Protein AF-A0A7S4HCK1-F1 (afdb_monomer)

Structure (mmCIF, N/CA/C/O backbone):
data_AF-A0A7S4HCK1-F1
#
_entry.id   AF-A0A7S4HCK1-F1
#
loop_
_atom_site.group_PDB
_atom_site.id
_atom_site.type_symbol
_atom_site.label_atom_id
_atom_site.label_alt_id
_atom_site.label_comp_id
_atom_site.label_asym_id
_atom_site.label_entity_id
_atom_site.label_seq_id
_atom_site.pdbx_PDB_ins_code
_atom_site.Cartn_x
_atom_site.Cartn_y
_atom_site.Cartn_z
_atom_site.occupancy
_atom_site.B_iso_or_equiv
_atom_site.auth_seq_id
_atom_site.auth_comp_id
_atom_site.auth_asym_id
_atom_site.auth_atom_id
_atom_site.pdbx_PDB_model_num
ATOM 1 N N . SER A 1 1 ? -34.512 25.050 -56.020 1.00 55.53 1 SER A N 1
ATOM 2 C CA . SER A 1 1 ? -35.075 25.045 -54.657 1.00 55.53 1 SER A CA 1
ATOM 3 C C . SER A 1 1 ? -33.936 25.291 -53.692 1.00 55.53 1 SER A C 1
ATOM 5 O O . SER A 1 1 ? -33.109 24.405 -53.528 1.00 55.53 1 SER A O 1
ATOM 7 N N . SER A 1 2 ? -33.800 26.507 -53.167 1.00 53.50 2 SER A N 1
ATOM 8 C CA . SER A 1 2 ? -32.715 26.833 -52.231 1.00 53.50 2 SER A CA 1
ATOM 9 C C . SER A 1 2 ? -33.085 26.369 -50.820 1.00 53.50 2 SER A C 1
ATOM 11 O O . SER A 1 2 ? -34.256 26.495 -50.451 1.00 53.50 2 SER A O 1
ATOM 13 N N . PRO A 1 3 ? -32.140 25.816 -50.041 1.00 61.34 3 PRO A N 1
ATOM 14 C CA . PRO A 1 3 ? -32.418 25.396 -48.676 1.00 61.34 3 PRO A CA 1
ATOM 15 C C . PRO A 1 3 ? -32.691 26.618 -47.782 1.00 61.34 3 PRO A C 1
ATOM 17 O O . PRO A 1 3 ? -32.136 27.694 -48.029 1.00 61.34 3 PRO A O 1
ATOM 20 N N . PRO A 1 4 ? -33.555 26.475 -46.762 1.00 67.88 4 PRO A N 1
ATOM 21 C CA . PRO A 1 4 ? -33.876 27.566 -45.855 1.00 67.88 4 PRO A CA 1
ATOM 22 C C . PRO A 1 4 ? -32.662 27.941 -44.985 1.00 67.88 4 PRO A C 1
ATOM 24 O O . PRO A 1 4 ? -31.819 27.086 -44.700 1.00 67.88 4 PRO A O 1
ATOM 27 N N . PRO A 1 5 ? -32.561 29.213 -44.561 1.00 66.62 5 PRO A N 1
ATOM 28 C CA . PRO A 1 5 ? -31.452 29.685 -43.745 1.00 66.62 5 PRO A CA 1
ATOM 29 C C . PRO A 1 5 ? -31.480 29.055 -42.348 1.00 66.62 5 PRO A C 1
ATOM 31 O O . PRO A 1 5 ? -32.541 28.866 -41.751 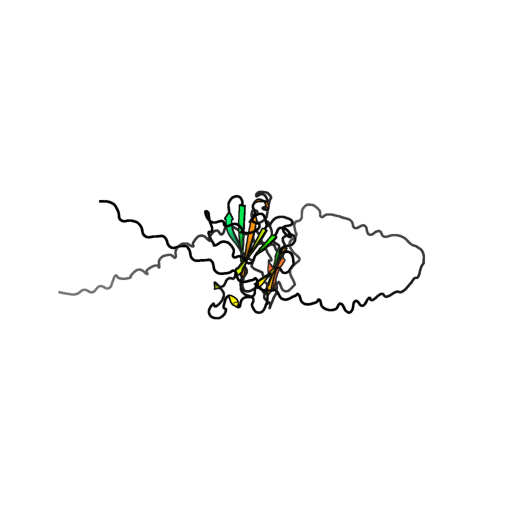1.00 66.62 5 PRO A O 1
ATOM 34 N N . LEU A 1 6 ? -30.291 28.736 -41.834 1.00 70.38 6 LEU A N 1
ATOM 35 C CA . LEU A 1 6 ? -30.101 28.190 -40.493 1.00 70.38 6 LEU A CA 1
ATOM 36 C C . LEU A 1 6 ? -30.428 29.237 -39.412 1.00 70.38 6 LEU A C 1
ATOM 38 O O . LEU A 1 6 ? -30.151 30.425 -39.608 1.00 70.38 6 LEU A O 1
ATOM 42 N N . PRO A 1 7 ? -30.990 28.812 -38.266 1.00 70.38 7 PRO A N 1
ATOM 43 C CA . PRO A 1 7 ? -31.292 29.706 -37.156 1.00 70.38 7 PRO A CA 1
ATOM 44 C C . PRO A 1 7 ? -30.012 30.218 -36.471 1.00 70.38 7 PRO A C 1
ATOM 46 O O . PRO A 1 7 ? -28.978 29.546 -36.507 1.00 70.38 7 PRO A O 1
ATOM 49 N N . PRO A 1 8 ? -30.069 31.397 -35.824 1.00 67.69 8 PRO A N 1
ATOM 50 C CA . PRO A 1 8 ? -28.918 31.990 -35.157 1.00 67.69 8 PRO A CA 1
ATOM 51 C C . PRO A 1 8 ? -28.496 31.184 -33.922 1.00 67.69 8 PRO A C 1
ATOM 53 O O . PRO A 1 8 ? -29.316 30.805 -33.084 1.00 67.69 8 PRO A O 1
ATOM 56 N N . THR A 1 9 ? -27.191 30.949 -33.812 1.00 70.75 9 THR A N 1
ATOM 57 C CA . THR A 1 9 ? -26.546 30.248 -32.700 1.00 70.75 9 THR A CA 1
ATOM 58 C C . THR A 1 9 ? -26.622 31.087 -31.423 1.00 70.75 9 THR A C 1
ATOM 60 O O . THR A 1 9 ? -26.174 32.234 -31.404 1.00 70.75 9 THR A O 1
ATOM 63 N N . LEU A 1 10 ? -27.175 30.521 -30.347 1.00 68.25 10 LEU A N 1
ATOM 64 C CA . LEU A 1 10 ? -27.181 31.157 -29.027 1.00 68.25 10 LEU A CA 1
ATOM 65 C C . LEU A 1 10 ? -25.751 31.249 -28.461 1.00 68.25 10 LEU A C 1
ATOM 67 O O . LEU A 1 10 ? -24.976 30.302 -28.623 1.00 68.25 10 LEU A O 1
ATOM 71 N N . PRO A 1 11 ? -25.392 32.353 -27.779 1.00 72.94 11 PRO A N 1
ATOM 72 C CA . PRO A 1 11 ? -24.109 32.461 -27.099 1.00 72.94 11 PRO A CA 1
ATOM 73 C C . PRO A 1 11 ? -24.030 31.472 -25.921 1.00 72.94 11 PRO A C 1
ATOM 75 O O . PRO A 1 11 ? -25.054 31.163 -25.303 1.00 72.94 11 PRO A O 1
ATOM 78 N N . PRO A 1 12 ? -22.827 30.969 -25.596 1.00 72.19 12 PRO A N 1
ATOM 79 C CA . PRO A 1 12 ? -22.641 30.042 -24.490 1.00 72.19 12 PRO A CA 1
ATOM 80 C C . PRO A 1 12 ? -22.977 30.705 -23.142 1.00 72.19 12 PRO A C 1
ATOM 82 O O . PRO A 1 12 ? -22.782 31.913 -22.984 1.00 72.19 12 PRO A O 1
ATOM 85 N N . PRO A 1 13 ? -23.465 29.930 -22.157 1.00 64.88 13 PRO A N 1
ATOM 86 C CA . PRO A 1 13 ? -23.769 30.451 -20.833 1.00 64.88 13 PRO A CA 1
ATOM 87 C C . PRO A 1 13 ? -22.495 30.939 -20.134 1.00 64.88 13 PRO A C 1
ATOM 89 O O . PRO A 1 13 ? -21.476 30.248 -20.107 1.00 64.88 13 PRO A O 1
ATOM 92 N N . SER A 1 14 ? -22.572 32.137 -19.558 1.00 68.62 14 SER A N 1
ATOM 93 C CA . SER A 1 14 ? -21.512 32.748 -18.760 1.00 68.62 14 SER A CA 1
ATOM 94 C C . SER A 1 14 ? -21.146 31.859 -17.570 1.00 68.62 14 SER A C 1
ATOM 96 O O . SER A 1 14 ? -22.020 31.453 -16.802 1.00 68.62 14 SER A O 1
ATOM 98 N N . SER A 1 15 ? -19.853 31.576 -17.405 1.00 69.50 15 SER A N 1
ATOM 99 C CA . SER A 1 15 ? -19.333 30.795 -16.281 1.00 69.50 15 SER A CA 1
ATOM 100 C C . SER A 1 15 ? -19.730 31.416 -14.933 1.00 69.50 15 SER A C 1
ATOM 102 O O . SER A 1 15 ? -19.646 32.639 -14.783 1.00 69.50 15 SER A O 1
ATOM 104 N N . PRO A 1 16 ? -20.130 30.607 -13.934 1.00 70.69 16 PRO A N 1
ATOM 105 C CA . PRO A 1 16 ? -20.425 31.112 -12.600 1.00 70.69 16 PRO A CA 1
ATOM 106 C C . PRO A 1 16 ? -19.156 31.667 -11.928 1.00 70.69 16 PRO A C 1
ATOM 108 O O . PRO A 1 16 ? -18.052 31.178 -12.193 1.00 70.69 16 PRO A O 1
ATOM 111 N N . PRO A 1 17 ? -19.287 32.678 -11.050 1.00 67.38 17 PRO A N 1
ATOM 112 C CA . PRO A 1 17 ? -18.152 33.255 -10.345 1.00 67.38 17 PRO A CA 1
ATOM 113 C C . PRO A 1 17 ? -17.497 32.218 -9.423 1.00 67.38 17 PRO A C 1
ATOM 115 O O . PRO A 1 17 ? -18.172 31.508 -8.677 1.00 67.38 17 PRO A O 1
ATOM 118 N N . LEU A 1 18 ? -16.166 32.147 -9.483 1.00 66.38 18 LEU A N 1
ATOM 119 C CA . LEU A 1 18 ? -15.343 31.326 -8.598 1.00 66.38 18 LEU A CA 1
ATOM 120 C C . LEU A 1 18 ? -15.543 31.781 -7.148 1.00 66.38 18 LEU A C 1
ATOM 122 O O . LEU A 1 18 ? -15.283 32.936 -6.809 1.00 66.38 18 LEU A O 1
ATOM 126 N N . LEU A 1 19 ? -16.002 30.865 -6.294 1.00 68.75 19 LEU A N 1
ATOM 127 C CA . LEU A 1 19 ? -16.040 31.086 -4.851 1.00 68.75 19 LEU A CA 1
ATOM 128 C C . LEU A 1 19 ? -14.608 31.281 -4.324 1.00 68.75 19 LEU A C 1
ATOM 130 O O . LEU A 1 19 ? -13.701 30.561 -4.756 1.00 68.75 19 LEU A O 1
ATOM 134 N N . PRO A 1 20 ? -14.384 32.222 -3.389 1.00 71.25 20 PRO A N 1
ATOM 135 C CA . PRO A 1 20 ? -13.084 32.376 -2.756 1.00 71.25 20 PRO A CA 1
ATOM 136 C C . PRO A 1 20 ? -12.723 31.108 -1.962 1.00 71.25 20 PRO A C 1
ATOM 138 O O . PRO A 1 20 ? -13.610 30.450 -1.407 1.00 71.25 20 PRO A O 1
ATOM 141 N N . PRO A 1 21 ? -11.430 30.750 -1.897 1.00 68.88 21 PRO A N 1
ATOM 142 C CA . PRO A 1 21 ? -10.985 29.579 -1.159 1.00 68.88 21 PRO A CA 1
ATOM 143 C C . PRO A 1 21 ? -11.289 29.723 0.343 1.00 68.88 21 PRO A C 1
ATOM 145 O O . PRO A 1 21 ? -11.244 30.834 0.880 1.00 68.88 21 PRO A O 1
ATOM 148 N N . PRO A 1 22 ? -11.581 28.612 1.042 1.00 64.12 22 PRO A N 1
ATOM 149 C CA . PRO A 1 22 ? -11.815 28.633 2.477 1.00 64.12 22 PRO A CA 1
ATOM 150 C C . PRO A 1 22 ? -10.554 29.090 3.217 1.00 64.12 22 PRO A C 1
ATOM 152 O O . PRO A 1 22 ? -9.465 28.548 3.026 1.00 64.12 22 PRO A O 1
ATOM 155 N N . VAL A 1 23 ? -10.719 30.093 4.077 1.00 73.81 23 VAL A N 1
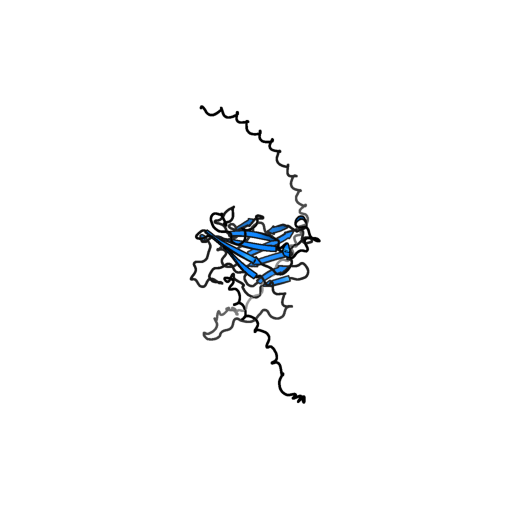ATOM 156 C CA . VAL A 1 23 ? -9.675 30.572 4.986 1.00 73.81 23 VAL A CA 1
ATOM 157 C C . VAL A 1 23 ? -9.421 29.480 6.023 1.00 73.81 23 VAL A C 1
ATOM 159 O O . VAL A 1 23 ? -10.300 29.158 6.822 1.00 73.81 23 VAL A O 1
ATOM 162 N N . LEU A 1 24 ? -8.230 28.881 5.990 1.00 64.50 24 LEU A N 1
ATOM 163 C CA . LEU A 1 24 ? -7.809 27.923 7.008 1.00 64.50 24 LEU A CA 1
ATOM 164 C C . LEU A 1 24 ? -7.632 28.647 8.355 1.00 64.50 24 LEU A C 1
ATOM 166 O O . LEU A 1 24 ? -7.061 29.741 8.381 1.00 64.50 24 LEU A O 1
ATOM 170 N N . PRO A 1 25 ? -8.095 28.064 9.475 1.00 71.25 25 PRO A N 1
ATOM 171 C CA . PRO A 1 25 ? -7.826 28.615 10.795 1.00 71.25 25 PRO A CA 1
ATOM 172 C C . P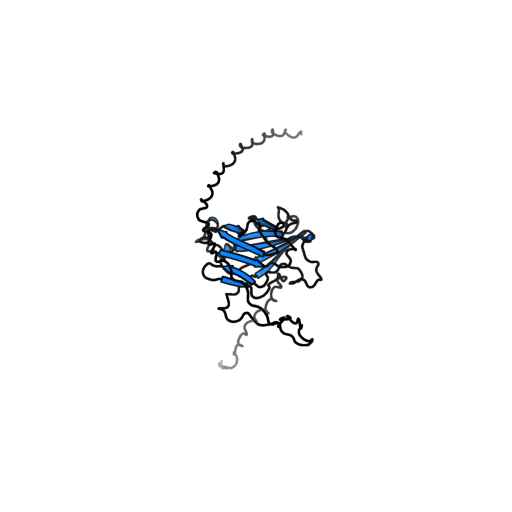RO A 1 25 ? -6.316 28.587 11.092 1.00 71.25 25 PRO A C 1
ATOM 174 O O . PRO A 1 25 ? -5.615 27.681 10.628 1.00 71.25 25 PRO A O 1
ATOM 177 N N . PRO A 1 26 ? -5.799 29.562 11.860 1.00 76.69 26 PRO A N 1
ATOM 178 C CA . PRO A 1 26 ? -4.391 29.595 12.232 1.00 76.69 26 PRO A CA 1
ATOM 179 C C . PRO A 1 26 ? -4.008 28.356 13.063 1.00 76.69 26 PRO A C 1
ATOM 181 O O . PRO A 1 26 ? -4.840 27.836 13.812 1.00 76.69 26 PRO A O 1
ATOM 184 N N . PRO A 1 27 ? -2.755 27.879 12.952 1.00 66.88 27 PRO A N 1
ATOM 185 C CA . PRO A 1 27 ? -2.276 26.746 13.732 1.00 66.88 27 PRO A CA 1
ATOM 186 C C . PRO A 1 27 ? -2.284 27.068 15.230 1.00 66.88 27 PRO A C 1
ATOM 188 O O . PRO A 1 27 ? -1.904 28.163 15.648 1.00 66.88 27 PRO A O 1
ATOM 191 N N . SER A 1 28 ? -2.706 26.095 16.039 1.00 71.88 28 SER A N 1
ATOM 192 C CA . SER A 1 28 ? -2.666 26.186 17.499 1.00 71.88 28 SER A CA 1
ATOM 193 C C . SER A 1 28 ? -1.228 26.384 18.003 1.00 71.88 28 SER A C 1
ATOM 195 O O . SER A 1 28 ? -0.305 25.785 17.443 1.00 71.88 28 SER A O 1
ATOM 197 N N . PRO A 1 29 ? -1.014 27.182 19.067 1.00 70.00 29 PRO A N 1
ATOM 198 C CA . PRO A 1 29 ? 0.309 27.368 19.650 1.00 70.00 29 PRO A CA 1
ATOM 199 C C . PRO A 1 29 ? 0.852 26.054 20.241 1.00 70.00 29 PRO A C 1
ATOM 201 O O . PRO A 1 29 ? 0.068 25.228 20.722 1.00 70.00 29 PRO A O 1
ATOM 204 N N . PRO A 1 30 ? 2.182 25.847 20.223 1.00 63.31 30 PRO A N 1
ATOM 205 C CA . PRO A 1 30 ? 2.799 24.675 20.830 1.00 63.31 30 PRO A CA 1
ATOM 206 C C . PRO A 1 30 ? 2.605 24.672 22.357 1.00 63.31 30 PRO A C 1
ATOM 208 O O . PRO A 1 30 ? 2.519 25.741 22.971 1.00 63.31 30 PRO A O 1
ATOM 211 N N . PRO A 1 31 ? 2.540 23.486 22.988 1.00 60.09 31 PRO A N 1
ATOM 212 C CA . 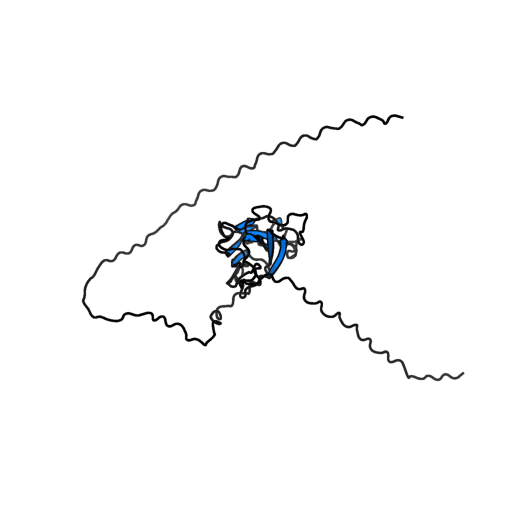PRO A 1 31 ? 2.463 23.379 24.439 1.00 60.09 31 PRO A CA 1
ATOM 213 C C . PRO A 1 31 ? 3.751 23.907 25.100 1.00 60.09 31 PRO A C 1
ATOM 215 O O . PRO A 1 31 ? 4.826 23.811 24.503 1.00 60.09 31 PRO A O 1
ATOM 218 N N . PRO A 1 32 ? 3.666 24.452 26.327 1.00 52.62 32 PRO A N 1
ATOM 219 C CA . PRO A 1 32 ? 4.830 24.956 27.046 1.00 52.62 32 PRO A CA 1
ATOM 220 C C . PRO A 1 32 ? 5.806 23.819 27.388 1.00 52.62 32 PRO A C 1
ATOM 222 O O . PRO A 1 32 ? 5.421 22.814 27.987 1.00 52.62 32 PRO A O 1
ATOM 225 N N . GLU A 1 33 ? 7.076 23.993 27.013 1.00 51.41 33 GLU A N 1
ATOM 226 C CA . GLU A 1 33 ? 8.189 23.185 27.515 1.00 51.41 33 GLU A CA 1
ATOM 227 C C . GLU A 1 33 ? 8.424 23.527 28.986 1.00 51.41 33 GLU A C 1
ATOM 229 O O . GLU A 1 33 ? 9.032 24.547 29.305 1.00 51.41 33 GLU A O 1
ATOM 234 N N . ASP A 1 34 ? 7.973 22.656 29.884 1.00 50.00 34 ASP A N 1
ATOM 235 C CA . ASP A 1 34 ? 8.323 22.738 31.295 1.00 50.00 34 ASP A CA 1
ATOM 236 C C . ASP A 1 34 ? 8.855 21.381 31.776 1.00 50.00 34 ASP A C 1
ATOM 238 O O . ASP A 1 34 ? 8.215 20.342 31.604 1.00 50.00 34 ASP A O 1
ATOM 242 N N . GLY A 1 35 ? 10.050 21.385 32.378 1.00 38.41 35 GLY A N 1
ATOM 243 C CA . GLY A 1 35 ? 10.502 20.277 33.227 1.00 38.41 35 GLY A CA 1
ATOM 244 C C . GLY A 1 35 ? 11.634 19.367 32.733 1.00 38.41 35 GLY A C 1
ATOM 245 O O . GLY A 1 35 ? 11.628 18.175 33.038 1.00 38.41 35 GLY A O 1
ATOM 246 N N . ARG A 1 36 ? 12.679 19.882 32.069 1.00 41.38 36 ARG A N 1
ATOM 247 C CA . ARG A 1 36 ? 13.937 19.125 31.881 1.00 41.38 36 ARG A CA 1
ATOM 248 C C . ARG A 1 36 ? 14.757 19.107 33.184 1.00 41.38 36 ARG A C 1
ATOM 250 O O . ARG A 1 36 ? 15.699 19.879 33.360 1.00 41.38 36 ARG A O 1
ATOM 257 N N . ARG A 1 37 ? 14.400 18.230 34.130 1.00 39.28 37 ARG A N 1
ATOM 258 C CA . ARG A 1 37 ? 15.163 18.020 35.374 1.00 39.28 37 ARG A CA 1
ATOM 259 C C . ARG A 1 37 ? 16.423 17.199 35.076 1.00 39.28 37 ARG A C 1
ATOM 261 O O . ARG A 1 37 ? 16.368 15.985 34.914 1.00 39.28 37 ARG A O 1
ATOM 268 N N . GLN A 1 38 ? 17.566 17.879 34.997 1.00 40.47 38 GLN A N 1
ATOM 269 C CA . GLN A 1 38 ? 18.886 17.250 35.018 1.00 40.47 38 GLN A CA 1
ATOM 270 C C . GLN A 1 38 ? 19.126 16.594 36.384 1.00 40.47 38 GLN A C 1
ATOM 272 O O . GLN A 1 38 ? 19.136 17.278 37.405 1.00 40.47 38 GLN A O 1
ATOM 277 N N . LEU A 1 39 ? 19.392 15.289 36.405 1.00 40.66 39 LEU A N 1
ATOM 278 C CA . LEU A 1 39 ? 20.107 14.645 37.505 1.00 40.66 39 LEU A CA 1
ATOM 279 C C . LEU A 1 39 ? 21.575 14.506 37.093 1.00 40.66 39 LEU A C 1
ATOM 281 O O . LEU A 1 39 ? 21.983 13.525 36.479 1.00 40.66 39 LEU A O 1
ATOM 285 N N . ARG A 1 40 ? 22.367 15.530 37.426 1.00 38.75 40 ARG A N 1
ATOM 286 C CA . ARG A 1 40 ? 23.807 15.381 37.648 1.00 38.75 40 ARG A CA 1
ATOM 287 C C . ARG A 1 40 ? 23.984 14.868 39.073 1.00 38.75 40 ARG A C 1
ATOM 289 O O . ARG A 1 40 ? 23.524 15.524 40.002 1.00 38.75 40 ARG A O 1
ATOM 296 N N . SER A 1 41 ? 24.672 13.745 39.245 1.00 36.56 41 SER A N 1
ATOM 297 C CA . SER A 1 41 ? 25.276 13.392 40.528 1.00 36.56 41 SER A CA 1
ATOM 298 C C . SER A 1 41 ? 26.784 13.320 40.349 1.00 36.56 41 SER A C 1
ATOM 300 O O . SER A 1 41 ? 27.313 12.503 39.599 1.00 36.56 41 SER A O 1
ATOM 302 N N . THR A 1 42 ? 27.445 14.269 40.996 1.00 33.81 42 THR A N 1
ATOM 303 C CA . THR A 1 42 ? 28.885 14.403 41.176 1.00 33.81 42 THR A CA 1
ATOM 304 C C . THR A 1 42 ? 29.311 13.633 42.421 1.00 33.81 42 THR A C 1
ATOM 306 O O . THR A 1 42 ? 28.828 13.934 43.509 1.00 33.81 42 THR A O 1
ATOM 309 N N . ALA A 1 43 ? 30.286 12.736 42.292 1.00 35.28 43 ALA A N 1
ATOM 310 C CA . ALA A 1 43 ? 31.178 12.376 43.390 1.00 35.28 43 ALA A CA 1
ATOM 311 C C . ALA A 1 43 ? 32.596 12.214 42.826 1.00 35.28 43 ALA A C 1
ATOM 313 O O . ALA A 1 43 ? 32.813 11.490 41.857 1.00 35.28 43 ALA A O 1
ATOM 314 N N . GLY A 1 44 ? 33.514 12.999 43.389 1.00 33.41 44 GLY A N 1
ATOM 315 C CA . GLY A 1 44 ? 34.917 13.112 43.006 1.00 33.41 44 GLY A CA 1
ATOM 316 C C . GLY A 1 44 ? 35.822 12.011 43.589 1.00 33.41 44 GLY A C 1
ATOM 317 O O . GLY A 1 44 ? 35.335 10.939 43.936 1.00 33.41 44 GLY A O 1
ATOM 318 N N . PRO A 1 45 ? 37.148 12.241 43.648 1.00 43.97 45 PRO A N 1
ATOM 319 C CA . PRO A 1 45 ? 38.136 11.286 43.154 1.00 43.97 45 PRO A CA 1
ATOM 320 C C . PRO A 1 45 ? 38.875 10.511 44.254 1.00 43.97 45 PRO A C 1
ATOM 322 O O . PRO A 1 45 ? 39.089 11.019 45.352 1.00 43.97 45 PRO A O 1
ATOM 325 N N . ALA A 1 46 ? 39.376 9.322 43.909 1.00 30.75 46 ALA A N 1
ATOM 326 C CA . ALA A 1 46 ? 40.463 8.666 44.631 1.00 30.75 46 ALA A CA 1
ATOM 327 C C . ALA A 1 46 ? 41.343 7.852 43.663 1.00 30.75 46 ALA A C 1
ATOM 329 O O . ALA A 1 46 ? 40.872 6.965 42.955 1.00 30.75 46 ALA A O 1
ATOM 330 N N . THR A 1 47 ? 42.638 8.148 43.670 1.00 33.31 47 THR A N 1
ATOM 331 C CA . THR A 1 47 ? 43.745 7.346 43.117 1.00 33.31 47 THR A CA 1
ATOM 332 C C . THR A 1 47 ? 44.864 7.360 44.171 1.00 33.31 47 THR A C 1
ATOM 334 O O . THR A 1 47 ? 44.861 8.270 45.002 1.00 33.31 47 THR A O 1
ATOM 337 N N . PRO A 1 48 ? 45.900 6.495 44.127 1.00 46.59 48 PRO A N 1
ATOM 338 C CA . PRO A 1 48 ? 46.083 5.246 43.379 1.00 46.59 48 PRO A CA 1
ATOM 339 C C . PRO A 1 48 ? 46.569 4.077 44.277 1.00 46.59 48 PRO A C 1
ATOM 341 O O . PRO A 1 48 ? 47.187 4.277 45.318 1.00 46.59 48 PRO A O 1
ATOM 344 N N . THR A 1 49 ? 46.420 2.821 43.847 1.00 34.03 49 THR A N 1
ATOM 345 C CA . THR A 1 49 ? 47.328 1.745 44.299 1.00 34.03 49 THR A CA 1
ATOM 346 C C . THR A 1 49 ? 47.660 0.811 43.140 1.00 34.03 49 THR A C 1
ATOM 348 O O . THR A 1 49 ? 46.860 0.557 42.246 1.00 34.03 49 THR A O 1
ATOM 351 N N . ARG A 1 50 ? 48.929 0.420 43.130 1.00 31.42 50 ARG A N 1
ATOM 352 C CA . ARG A 1 50 ? 49.759 -0.038 42.023 1.00 31.42 50 ARG A CA 1
ATOM 353 C C . ARG A 1 50 ? 49.720 -1.566 41.855 1.00 31.42 50 ARG A C 1
ATOM 355 O O . ARG A 1 50 ? 49.933 -2.282 42.819 1.00 31.42 50 ARG A O 1
ATOM 362 N N . ALA A 1 51 ? 49.584 -1.973 40.588 1.00 29.77 51 ALA A N 1
ATOM 363 C CA . ALA A 1 51 ? 50.141 -3.146 39.891 1.00 29.77 51 ALA A CA 1
ATOM 364 C C . ALA A 1 51 ? 49.805 -4.590 40.333 1.00 29.77 51 ALA A C 1
ATOM 366 O O . ALA A 1 51 ? 50.267 -5.056 41.365 1.00 29.77 51 ALA A O 1
ATOM 367 N N . ALA A 1 52 ? 49.220 -5.358 39.401 1.00 31.84 52 ALA A N 1
ATOM 368 C CA . ALA A 1 52 ? 49.873 -6.506 38.742 1.00 31.84 52 ALA A CA 1
ATOM 369 C C . ALA A 1 52 ? 49.115 -6.890 37.439 1.00 31.84 52 ALA A C 1
ATOM 371 O O . ALA A 1 52 ? 47.932 -6.567 37.322 1.00 31.84 52 ALA A O 1
ATOM 372 N N . PRO A 1 53 ? 49.775 -7.499 36.431 1.00 38.53 53 PRO A N 1
ATOM 373 C CA . PRO A 1 53 ? 49.321 -7.489 35.040 1.00 38.53 53 PRO A CA 1
ATOM 374 C C . PRO A 1 53 ? 48.624 -8.785 34.594 1.00 38.53 53 PRO A C 1
ATOM 376 O O . PRO A 1 53 ? 48.930 -9.871 35.071 1.00 38.53 53 PRO A O 1
ATOM 379 N N . GLY A 1 54 ? 47.786 -8.661 33.561 1.00 30.62 54 GLY A N 1
ATOM 380 C CA . GLY A 1 54 ? 47.484 -9.755 32.637 1.00 30.62 54 GLY A CA 1
ATOM 381 C C . GLY A 1 54 ? 46.072 -10.329 32.724 1.00 30.62 54 GLY A C 1
ATOM 382 O O . GLY A 1 54 ? 45.821 -11.223 33.514 1.00 30.62 54 GLY A O 1
ATOM 383 N N . ARG A 1 55 ? 45.190 -9.902 31.809 1.00 33.41 55 ARG A N 1
ATOM 384 C CA . ARG A 1 55 ? 44.442 -10.812 30.917 1.00 33.41 55 ARG A CA 1
ATOM 385 C C . ARG A 1 55 ? 43.732 -9.996 29.837 1.00 33.41 55 ARG A C 1
ATOM 387 O O . ARG A 1 55 ? 42.662 -9.434 30.040 1.00 33.41 55 ARG A O 1
ATOM 394 N N . ARG A 1 56 ? 44.363 -9.918 28.669 1.00 33.25 56 ARG A N 1
ATOM 395 C CA . ARG A 1 56 ? 43.740 -9.453 27.429 1.00 33.25 56 ARG A CA 1
ATOM 396 C C . ARG A 1 56 ? 42.702 -10.507 27.035 1.00 33.25 56 ARG A C 1
ATOM 398 O O . ARG A 1 56 ? 43.087 -11.593 26.616 1.00 33.25 56 ARG A O 1
ATOM 405 N N . LEU A 1 57 ? 41.409 -10.225 27.196 1.00 32.88 57 LEU A N 1
ATOM 406 C CA . LEU A 1 57 ? 40.362 -11.007 26.536 1.00 32.88 57 LEU A CA 1
ATOM 407 C C . LEU A 1 57 ? 40.432 -10.676 25.043 1.00 32.88 57 LEU A C 1
ATOM 409 O O . LEU A 1 57 ? 39.829 -9.724 24.559 1.00 32.88 57 LEU A O 1
ATOM 413 N N . GLN A 1 58 ? 41.268 -11.428 24.328 1.00 34.22 58 GLN A N 1
ATOM 414 C CA . GLN A 1 58 ? 41.159 -11.553 22.885 1.00 34.22 58 GLN A CA 1
ATOM 415 C C . GLN A 1 58 ? 39.815 -12.222 22.599 1.00 34.22 58 GLN A C 1
ATOM 417 O O . GLN A 1 58 ? 39.609 -13.382 22.946 1.00 34.22 58 GLN A O 1
ATOM 422 N N . VAL A 1 59 ? 38.898 -11.478 21.983 1.00 36.78 59 VAL A N 1
ATOM 423 C CA . VAL A 1 59 ? 37.774 -12.066 21.256 1.00 36.78 59 VAL A CA 1
ATOM 424 C C . VAL A 1 59 ? 38.390 -12.791 20.063 1.00 36.78 59 VAL A C 1
ATOM 426 O O . VAL A 1 59 ? 38.722 -12.181 19.047 1.00 36.78 59 VAL A O 1
ATOM 429 N N . SER A 1 60 ? 38.644 -14.085 20.235 1.00 34.66 60 SER A N 1
ATOM 430 C CA . SER A 1 60 ? 38.993 -14.980 19.140 1.00 34.66 60 SER A CA 1
ATOM 431 C C . SER A 1 60 ? 37.799 -15.056 18.196 1.00 34.66 60 SER A C 1
ATOM 433 O O . SER A 1 60 ? 36.789 -15.679 18.508 1.00 34.66 60 SER A O 1
ATOM 435 N N . GLN A 1 61 ? 37.922 -14.411 17.037 1.00 43.03 61 GLN A N 1
ATOM 436 C CA . GLN A 1 61 ? 37.118 -14.745 15.871 1.00 43.03 61 GLN A CA 1
ATOM 437 C C . GLN A 1 61 ? 37.545 -16.136 15.392 1.00 43.03 61 GLN A C 1
ATOM 439 O O . GLN A 1 61 ? 38.531 -16.285 14.674 1.00 43.03 61 GLN A O 1
ATOM 444 N N . GLN A 1 62 ? 36.823 -17.160 15.833 1.00 34.62 62 GLN A N 1
ATOM 445 C CA . GLN A 1 62 ? 36.813 -18.472 15.197 1.00 34.62 62 GLN A CA 1
ATOM 446 C C . GLN A 1 62 ? 35.460 -18.614 14.507 1.00 34.62 62 GLN A C 1
ATOM 448 O O . GLN A 1 62 ? 34.433 -18.776 15.160 1.00 34.62 62 GLN A O 1
ATOM 453 N N . GLY A 1 63 ? 35.465 -18.479 13.179 1.00 37.62 63 GLY A N 1
ATOM 454 C CA . GLY A 1 63 ? 34.327 -18.869 12.352 1.00 37.62 63 GLY A CA 1
ATOM 455 C C . GLY A 1 63 ? 34.080 -20.381 12.461 1.00 37.62 63 GLY A C 1
ATOM 456 O O . GLY A 1 63 ? 35.019 -21.129 12.754 1.00 37.62 63 GLY A O 1
ATOM 457 N N . PRO A 1 64 ? 32.837 -20.846 12.261 1.00 37.38 64 PRO A N 1
ATOM 458 C CA . PRO A 1 64 ? 32.520 -22.264 12.357 1.00 37.38 64 PRO A CA 1
ATOM 459 C C . PRO A 1 64 ? 33.193 -23.065 11.223 1.00 37.38 64 PRO A C 1
ATOM 461 O O . PRO A 1 64 ? 33.390 -22.532 10.127 1.00 37.38 64 PRO A O 1
ATOM 464 N N . PRO A 1 65 ? 33.565 -24.337 11.466 1.00 38.72 65 PRO A N 1
ATOM 465 C CA . PRO A 1 65 ? 34.178 -25.194 10.455 1.00 38.72 65 PRO A CA 1
ATOM 466 C C . PRO A 1 65 ? 33.199 -25.519 9.310 1.00 38.72 65 PRO A C 1
ATOM 468 O O . PRO A 1 65 ? 31.981 -25.514 9.509 1.00 38.72 65 PRO A O 1
ATOM 471 N N . PRO A 1 66 ? 33.708 -25.828 8.104 1.00 36.94 66 PRO A N 1
ATOM 472 C CA . PRO A 1 66 ? 32.872 -26.104 6.943 1.00 36.94 66 PRO A CA 1
ATOM 473 C C . PRO A 1 66 ? 32.221 -27.487 7.076 1.00 36.94 66 PRO A C 1
ATOM 475 O O . PRO A 1 66 ? 32.923 -28.494 7.143 1.00 36.94 66 PRO A O 1
ATOM 478 N N . GLY A 1 67 ? 30.884 -27.542 7.100 1.00 44.97 67 GLY A N 1
ATOM 479 C CA . GLY A 1 67 ? 30.144 -28.810 7.018 1.00 44.97 67 GLY A CA 1
ATOM 480 C C . GLY A 1 67 ? 28.850 -28.943 7.827 1.00 44.97 67 GLY A C 1
ATOM 481 O O . GLY A 1 67 ? 28.201 -29.977 7.707 1.00 44.97 67 GLY A O 1
ATOM 482 N N . THR A 1 68 ? 28.426 -27.940 8.603 1.00 35.41 68 THR A N 1
ATOM 483 C CA . THR A 1 68 ? 27.188 -28.025 9.406 1.00 35.41 68 THR A CA 1
ATOM 484 C C . THR A 1 68 ? 26.173 -26.953 8.982 1.00 35.41 68 THR A C 1
ATOM 486 O O . THR A 1 68 ? 26.466 -25.770 9.153 1.00 35.41 68 THR A O 1
ATOM 489 N N . PRO A 1 69 ? 24.972 -27.295 8.471 1.00 46.94 69 PRO A N 1
ATOM 490 C CA . PRO A 1 69 ? 23.820 -26.398 8.555 1.00 46.94 69 PRO A CA 1
ATOM 491 C C . PRO A 1 69 ? 23.240 -26.538 9.972 1.00 46.94 69 PRO A C 1
ATOM 493 O O . PRO A 1 69 ? 23.035 -27.670 10.418 1.00 46.94 69 PRO A O 1
ATOM 496 N N . PRO A 1 70 ? 23.040 -25.443 10.731 1.00 44.38 70 PRO A N 1
ATOM 497 C CA . PRO A 1 70 ? 21.695 -24.855 10.773 1.00 44.38 70 PRO A CA 1
ATOM 498 C C . PRO A 1 70 ? 21.648 -23.353 11.153 1.00 44.38 70 PRO A C 1
ATOM 500 O O . PRO A 1 70 ? 22.341 -22.891 12.055 1.00 44.38 70 PRO A O 1
ATOM 503 N N . TYR A 1 71 ? 20.738 -22.594 10.538 1.00 37.84 71 TYR A N 1
ATOM 504 C CA . TYR A 1 71 ? 20.125 -21.432 11.201 1.00 37.84 71 TYR A CA 1
ATOM 505 C C . TYR A 1 71 ? 18.611 -21.501 11.000 1.00 37.84 71 TYR A C 1
ATOM 507 O O . TYR A 1 71 ? 17.998 -20.710 10.286 1.00 37.84 71 TYR A O 1
ATOM 515 N N . ALA A 1 72 ? 18.041 -22.544 11.592 1.00 46.47 72 ALA A N 1
ATOM 516 C CA . ALA A 1 72 ? 16.681 -22.538 12.085 1.00 46.47 72 ALA A CA 1
ATOM 517 C C . ALA A 1 72 ? 16.779 -22.674 13.611 1.00 46.47 72 ALA A C 1
ATOM 519 O O . ALA A 1 72 ? 17.574 -23.475 14.099 1.00 46.47 72 ALA A O 1
ATOM 520 N N . ASP A 1 73 ? 15.978 -21.853 14.286 1.00 40.50 73 ASP A N 1
ATOM 521 C CA . ASP A 1 73 ? 15.559 -21.885 15.692 1.00 40.50 73 ASP A CA 1
ATOM 522 C C . ASP A 1 73 ? 16.122 -20.822 16.639 1.00 40.50 73 ASP A C 1
ATOM 524 O O . ASP A 1 73 ? 17.317 -20.701 16.903 1.00 40.50 73 ASP A O 1
ATOM 528 N N . GLY A 1 74 ? 15.170 -20.050 17.174 1.00 37.00 74 GLY A N 1
ATOM 529 C CA . GLY A 1 74 ? 15.376 -19.019 18.185 1.00 37.00 74 GLY A CA 1
ATOM 530 C C . GLY A 1 74 ? 14.207 -18.047 18.406 1.00 37.00 74 GLY A C 1
ATOM 531 O O . GLY A 1 74 ? 14.408 -17.045 19.082 1.00 37.00 74 GLY A O 1
ATOM 532 N N . LEU A 1 75 ? 13.004 -18.298 17.869 1.00 43.66 75 LEU A N 1
ATOM 533 C CA . LEU A 1 75 ? 11.778 -17.545 18.191 1.00 43.66 75 LEU A CA 1
ATOM 534 C C . LEU A 1 75 ? 10.605 -18.505 18.457 1.00 43.66 75 LEU A C 1
ATOM 536 O O . LEU A 1 75 ? 9.581 -18.462 17.786 1.00 43.66 75 LEU A O 1
ATOM 540 N N . THR A 1 76 ? 10.748 -19.383 19.447 1.00 47.19 76 THR A N 1
ATOM 541 C CA . THR A 1 76 ? 9.631 -20.172 19.995 1.00 47.19 76 THR A CA 1
ATOM 542 C C . THR A 1 76 ? 9.770 -20.248 21.512 1.00 47.19 76 THR A C 1
ATOM 544 O O . THR A 1 76 ? 10.543 -21.059 22.009 1.00 47.19 76 THR A O 1
ATOM 547 N N . ASP A 1 77 ? 9.116 -19.305 22.201 1.00 41.34 77 ASP A N 1
ATOM 548 C CA . ASP A 1 77 ? 8.390 -19.467 23.487 1.00 41.34 77 ASP A CA 1
ATOM 549 C C . ASP A 1 77 ? 8.067 -18.103 24.142 1.00 41.34 77 ASP A C 1
ATOM 551 O O . ASP A 1 77 ? 8.255 -17.859 25.332 1.00 41.34 77 ASP A O 1
ATOM 555 N N . GLY A 1 78 ? 7.543 -17.174 23.341 1.00 48.81 78 GLY A N 1
ATOM 556 C CA . GLY A 1 78 ? 6.565 -16.190 23.822 1.00 48.81 78 GLY A CA 1
ATOM 557 C C . GLY A 1 78 ? 5.186 -16.605 23.303 1.00 48.81 78 GLY A C 1
ATOM 558 O O . GLY A 1 78 ? 5.142 -17.472 22.425 1.00 48.81 78 GLY A O 1
ATOM 559 N N . PRO A 1 79 ? 4.061 -16.030 23.775 1.00 48.12 79 PRO A N 1
ATOM 560 C CA . PRO A 1 79 ? 2.787 -16.243 23.095 1.00 48.12 79 PRO A CA 1
ATOM 561 C C . PRO A 1 79 ? 2.995 -15.860 21.629 1.00 48.12 79 PRO A C 1
ATOM 563 O O . PRO A 1 79 ? 3.278 -14.702 21.320 1.00 48.12 79 PRO A O 1
ATOM 566 N N . ALA A 1 80 ? 2.985 -16.860 20.749 1.00 57.28 80 ALA A N 1
ATOM 567 C CA . ALA A 1 80 ? 3.185 -16.668 19.328 1.00 57.28 80 ALA A CA 1
ATOM 568 C C . ALA A 1 80 ? 2.105 -15.681 18.868 1.00 57.28 80 ALA A C 1
ATOM 570 O O . ALA A 1 80 ? 0.916 -15.993 18.933 1.00 57.28 80 ALA A O 1
ATOM 571 N N . GLY A 1 81 ? 2.512 -14.451 18.527 1.00 66.44 81 GLY A N 1
ATOM 572 C CA . GLY A 1 81 ? 1.592 -13.426 18.036 1.00 66.44 81 GLY A CA 1
ATOM 573 C C . GLY A 1 81 ? 0.758 -13.973 16.879 1.00 66.44 81 GLY A C 1
ATOM 574 O O . GLY A 1 81 ? 1.181 -14.863 16.159 1.00 66.44 81 GLY A O 1
ATOM 575 N N . ARG A 1 82 ? -0.465 -13.508 16.668 1.00 90.56 82 ARG A N 1
ATOM 576 C CA . ARG A 1 82 ? -1.261 -14.097 15.581 1.00 90.56 82 ARG A CA 1
ATOM 577 C C . ARG A 1 82 ? -0.620 -13.778 14.224 1.00 90.56 82 ARG A C 1
ATOM 579 O O . ARG A 1 82 ? -0.057 -12.703 14.042 1.00 90.56 82 ARG A O 1
ATOM 586 N N . GLU A 1 83 ? -0.693 -14.711 13.278 1.00 93.31 83 GLU A N 1
ATOM 587 C CA . GLU A 1 83 ? -0.184 -14.491 11.919 1.00 93.31 83 GLU A CA 1
ATOM 588 C C . GLU A 1 83 ? -0.927 -13.309 11.266 1.00 93.31 83 GLU A C 1
ATOM 590 O O . GLU A 1 83 ? -2.160 -13.273 11.278 1.00 93.31 83 GLU A O 1
ATOM 595 N N . LEU A 1 84 ? -0.183 -12.350 10.698 1.00 95.00 84 LEU A N 1
ATOM 596 C CA . LEU A 1 84 ? -0.747 -11.190 9.992 1.00 95.00 84 LEU A CA 1
ATOM 597 C C . LEU A 1 84 ? -1.571 -11.627 8.779 1.00 95.00 84 LEU A C 1
ATOM 599 O O . LEU A 1 84 ? -2.608 -11.030 8.492 1.00 95.00 84 LEU A O 1
ATOM 603 N N . GLY A 1 85 ? -1.117 -12.655 8.059 1.00 93.38 85 GLY A N 1
ATOM 604 C CA . GLY A 1 85 ? -1.848 -13.212 6.926 1.00 93.38 85 GLY A CA 1
ATOM 605 C C . GLY A 1 85 ? -1.985 -12.227 5.765 1.00 93.38 85 GLY A C 1
ATOM 606 O O . GLY A 1 85 ? -3.024 -12.209 5.098 1.00 93.38 85 GLY A O 1
ATOM 607 N N . ALA A 1 86 ? -0.970 -11.386 5.530 1.00 95.69 86 ALA A N 1
ATOM 608 C CA . ALA A 1 86 ? -0.972 -10.467 4.400 1.00 95.69 86 ALA A CA 1
ATOM 609 C C . ALA A 1 86 ? -0.974 -11.256 3.083 1.00 95.69 86 ALA A C 1
ATOM 611 O O . ALA A 1 86 ? -0.124 -12.114 2.844 1.00 95.69 86 ALA A O 1
ATOM 612 N N . PHE A 1 87 ? -1.927 -10.946 2.209 1.00 94.94 87 PHE A N 1
ATOM 613 C CA . PHE A 1 87 ? -2.066 -11.572 0.903 1.00 94.94 87 PHE A CA 1
ATOM 614 C C . PHE A 1 87 ? -1.658 -10.590 -0.191 1.00 94.94 87 PHE A C 1
ATOM 616 O O . PHE A 1 87 ? -2.267 -9.530 -0.344 1.00 94.94 87 PHE A O 1
ATOM 623 N N . VAL A 1 88 ? -0.628 -10.944 -0.955 1.00 95.31 88 VAL A N 1
ATOM 624 C CA . VAL A 1 88 ? -0.026 -10.074 -1.969 1.00 95.31 88 VAL A CA 1
ATOM 625 C C . VAL A 1 88 ? -0.388 -10.601 -3.352 1.00 95.31 88 VAL A C 1
ATOM 627 O O . VAL A 1 88 ? -0.209 -11.785 -3.630 1.00 95.31 88 VAL A O 1
ATOM 630 N N . MET A 1 89 ? -0.927 -9.747 -4.221 1.00 93.94 89 MET A N 1
ATOM 631 C CA . MET A 1 89 ? -1.379 -10.167 -5.547 1.00 93.94 89 MET A CA 1
ATOM 632 C C . MET A 1 89 ? -1.148 -9.103 -6.623 1.00 93.94 89 MET A C 1
ATOM 634 O O . MET A 1 89 ? -1.281 -7.909 -6.332 1.00 93.94 89 MET A O 1
ATOM 638 N N . PRO A 1 90 ? -0.877 -9.512 -7.877 1.00 92.88 90 PRO A N 1
ATOM 639 C CA . PRO A 1 90 ? -0.794 -8.573 -8.990 1.00 92.88 90 PRO A CA 1
ATOM 640 C C . PRO A 1 90 ? -2.122 -7.832 -9.169 1.00 92.88 90 PRO A C 1
ATOM 642 O O . PRO A 1 90 ? -3.197 -8.430 -9.037 1.00 92.88 90 PRO A O 1
ATOM 645 N N . TRP A 1 91 ? -2.057 -6.535 -9.472 1.00 93.44 91 TRP A N 1
ATOM 646 C CA . TRP A 1 91 ? -3.244 -5.719 -9.726 1.00 93.44 91 TRP A CA 1
ATOM 647 C C . TRP A 1 91 ? -3.335 -5.273 -11.183 1.00 93.44 91 TRP A C 1
ATOM 649 O O . TRP A 1 91 ? -4.284 -5.643 -11.874 1.00 93.44 91 TRP A O 1
ATOM 659 N N . VAL A 1 92 ? -2.355 -4.494 -11.646 1.00 93.38 92 VAL A N 1
ATOM 660 C CA . VAL A 1 92 ? -2.271 -3.970 -13.017 1.00 93.38 92 VAL A CA 1
ATOM 661 C C . VAL A 1 92 ? -0.799 -3.804 -13.381 1.00 93.38 92 VAL A C 1
ATOM 663 O O . VAL A 1 92 ? -0.075 -3.146 -12.643 1.00 93.38 92 VAL A O 1
ATOM 666 N N . SER A 1 93 ? -0.380 -4.325 -14.530 1.00 91.69 93 SER A N 1
ATOM 667 C CA . SER A 1 93 ? 0.953 -4.075 -15.092 1.00 91.69 93 SER A CA 1
ATOM 668 C C . SER A 1 93 ? 0.837 -3.138 -16.290 1.00 91.69 93 SER A C 1
ATOM 670 O O . SER A 1 93 ? -0.017 -3.334 -17.156 1.00 91.69 93 SER A O 1
ATOM 672 N N . VAL A 1 94 ? 1.692 -2.119 -16.350 1.00 91.75 94 VAL A N 1
ATOM 673 C CA . VAL A 1 94 ? 1.747 -1.146 -17.446 1.00 91.75 94 VAL A CA 1
ATOM 674 C C . VAL A 1 94 ? 3.107 -1.272 -18.117 1.00 91.75 94 VAL A C 1
ATOM 676 O O . VAL A 1 94 ? 4.128 -0.891 -17.548 1.00 91.75 94 VAL A O 1
ATOM 679 N N . ALA A 1 95 ? 3.110 -1.820 -19.333 1.00 90.00 95 ALA A N 1
ATOM 680 C CA . ALA A 1 95 ? 4.331 -2.153 -20.056 1.00 90.00 95 ALA A CA 1
ATOM 681 C C . ALA A 1 95 ? 5.287 -0.951 -20.175 1.00 90.00 95 ALA A C 1
ATOM 683 O O . ALA A 1 95 ? 4.902 0.108 -20.676 1.00 90.00 95 ALA A O 1
ATOM 684 N N . GLY A 1 96 ? 6.531 -1.138 -19.723 1.00 90.06 96 GLY A N 1
ATOM 685 C CA . GLY A 1 96 ? 7.593 -0.130 -19.779 1.00 90.06 96 GLY A CA 1
ATOM 686 C C . GLY A 1 96 ? 7.419 1.031 -18.798 1.00 90.06 96 GLY A C 1
ATOM 687 O O . GLY A 1 96 ? 8.115 2.038 -18.931 1.00 90.06 96 GLY A O 1
ATOM 688 N N . ARG A 1 97 ? 6.472 0.940 -17.856 1.00 92.62 97 ARG A N 1
ATOM 689 C CA . ARG A 1 97 ? 6.218 1.979 -16.849 1.00 92.62 97 ARG A CA 1
ATOM 690 C C . ARG A 1 97 ? 6.286 1.437 -15.432 1.00 92.62 97 ARG A C 1
ATOM 692 O O . ARG A 1 97 ? 6.907 2.087 -14.597 1.00 92.62 97 ARG A O 1
ATOM 699 N N . GLY A 1 98 ? 5.664 0.298 -15.148 1.00 92.38 98 GLY A N 1
ATOM 700 C CA . GLY A 1 98 ? 5.640 -0.266 -13.800 1.00 92.38 98 GLY A CA 1
ATOM 701 C C . GLY A 1 98 ? 4.440 -1.156 -13.523 1.00 92.38 98 GLY A C 1
ATOM 702 O O . GLY A 1 98 ? 3.626 -1.448 -14.405 1.00 92.38 98 GLY A O 1
ATOM 703 N N . GLU A 1 99 ? 4.312 -1.564 -12.264 1.00 92.88 99 GLU A N 1
ATOM 704 C CA . GLU A 1 99 ? 3.275 -2.491 -11.820 1.00 92.88 99 GLU A CA 1
ATOM 705 C C . GLU A 1 99 ? 2.622 -2.049 -10.511 1.00 92.88 99 GLU A C 1
ATOM 707 O O . GLU A 1 99 ? 3.283 -1.633 -9.559 1.00 92.88 99 GLU A O 1
ATOM 712 N N . TRP A 1 100 ? 1.302 -2.200 -10.452 1.00 94.75 100 TRP A N 1
ATOM 713 C CA . TRP A 1 100 ? 0.510 -2.145 -9.235 1.00 94.75 100 TRP A CA 1
ATOM 714 C C . TRP A 1 100 ? 0.405 -3.532 -8.609 1.00 94.75 100 TRP A C 1
ATOM 716 O O . TRP A 1 100 ? -0.024 -4.494 -9.251 1.00 94.75 100 TRP A O 1
ATOM 726 N N . THR A 1 101 ? 0.673 -3.596 -7.311 1.00 95.25 101 THR A N 1
ATOM 727 C CA . THR A 1 101 ? 0.448 -4.764 -6.457 1.00 95.25 101 THR A CA 1
ATOM 728 C C . THR A 1 101 ? -0.581 -4.425 -5.388 1.00 95.25 101 THR A C 1
ATOM 730 O O . THR A 1 101 ? -0.494 -3.377 -4.752 1.00 95.25 101 THR A O 1
ATOM 733 N N . ARG A 1 102 ? -1.548 -5.314 -5.154 1.00 96.06 102 ARG A N 1
ATOM 734 C CA . ARG A 1 102 ? -2.504 -5.201 -4.047 1.00 96.06 102 ARG A CA 1
ATOM 735 C C . ARG A 1 102 ? -2.013 -6.036 -2.869 1.00 96.06 102 ARG A C 1
ATOM 737 O O . ARG A 1 102 ? -1.782 -7.234 -3.020 1.00 96.06 102 ARG A O 1
ATOM 744 N N . ILE A 1 103 ? -1.916 -5.413 -1.700 1.00 96.94 103 ILE A N 1
ATOM 745 C CA . ILE A 1 103 ? -1.669 -6.073 -0.419 1.00 96.94 103 ILE A CA 1
ATOM 746 C C . ILE A 1 103 ? -2.976 -6.040 0.368 1.00 96.94 103 ILE A C 1
ATOM 748 O O . ILE A 1 103 ? -3.495 -4.974 0.710 1.00 96.94 103 ILE A O 1
ATOM 752 N N . ARG A 1 104 ? -3.524 -7.223 0.619 1.00 95.88 104 ARG A N 1
ATOM 753 C CA . ARG A 1 104 ? -4.778 -7.438 1.332 1.00 95.88 104 ARG A CA 1
ATOM 754 C C . ARG A 1 104 ? -4.502 -7.960 2.733 1.00 95.88 104 ARG A C 1
ATOM 756 O O . ARG A 1 104 ? -3.677 -8.850 2.904 1.00 95.88 104 ARG A O 1
ATOM 763 N N . PHE A 1 105 ? -5.274 -7.483 3.703 1.00 94.25 105 PHE A N 1
ATOM 764 C CA . PHE A 1 105 ? -5.181 -7.929 5.094 1.00 94.25 105 PHE A CA 1
ATOM 765 C C . PHE A 1 105 ? -6.458 -8.643 5.548 1.00 94.25 105 PHE A C 1
ATOM 767 O O . PHE A 1 105 ? -7.538 -8.377 5.007 1.00 94.25 105 PHE A O 1
ATOM 774 N N . PRO A 1 106 ? -6.398 -9.555 6.525 1.00 89.50 106 PRO A N 1
ATOM 775 C CA . PRO A 1 106 ? -7.594 -10.065 7.180 1.00 89.50 106 PRO A CA 1
ATOM 776 C C . PRO A 1 106 ? -8.178 -9.007 8.133 1.00 89.50 106 PRO A C 1
ATOM 778 O O . PRO A 1 106 ? -7.454 -8.332 8.854 1.00 89.50 106 PRO A O 1
ATOM 781 N N . GLY A 1 107 ? -9.506 -8.859 8.138 1.00 89.50 107 GLY A N 1
ATOM 782 C CA . GLY A 1 107 ? -10.216 -8.039 9.130 1.00 89.50 107 GLY A CA 1
ATOM 783 C C . GLY A 1 107 ? -10.002 -6.519 9.044 1.00 89.50 107 GLY A C 1
ATOM 784 O O . GLY A 1 107 ? -9.835 -5.952 7.956 1.00 89.50 107 GLY A O 1
ATOM 785 N N . VAL A 1 108 ? -10.097 -5.871 10.213 1.00 93.12 108 VAL A N 1
ATOM 786 C CA . VAL A 1 108 ? -9.928 -4.426 10.445 1.00 93.12 108 VAL A CA 1
ATOM 787 C C . VAL A 1 108 ? -8.621 -4.208 11.200 1.00 93.12 108 VAL A C 1
ATOM 789 O O . VAL A 1 108 ? -8.440 -4.769 12.272 1.00 93.12 108 VAL A O 1
ATOM 792 N N . LEU A 1 109 ? -7.739 -3.360 10.670 1.00 94.69 109 LEU A N 1
ATOM 793 C CA . LEU A 1 109 ? -6.465 -3.017 11.305 1.00 94.69 109 LEU A CA 1
ATOM 794 C C . LEU A 1 109 ? -6.449 -1.539 11.698 1.00 94.69 109 LEU A C 1
ATOM 796 O O . LEU A 1 109 ? -6.780 -0.678 10.883 1.00 94.69 109 LEU A O 1
ATOM 800 N N . LEU A 1 110 ? -6.034 -1.223 12.922 1.00 96.19 110 LEU A N 1
ATOM 801 C CA . LEU A 1 110 ? -5.858 0.150 13.401 1.00 96.19 110 LEU A CA 1
ATOM 802 C C . LEU A 1 110 ? -4.537 0.754 12.930 1.00 96.19 110 LEU A C 1
ATOM 804 O O . LEU A 1 110 ? -4.489 1.933 12.583 1.00 96.19 110 LEU A O 1
ATOM 808 N N . SER A 1 111 ? -3.471 -0.038 12.917 1.00 96.19 111 SER A N 1
ATOM 809 C CA . SER A 1 111 ? -2.144 0.375 12.462 1.00 96.19 111 SER A CA 1
ATOM 810 C C . SER A 1 111 ? -1.386 -0.797 11.872 1.00 96.19 111 SER A C 1
ATOM 812 O O . SER A 1 111 ? -1.632 -1.941 12.247 1.00 96.19 111 SER A O 1
ATOM 814 N N . LEU A 1 112 ? -0.456 -0.495 10.975 1.00 96.75 112 LEU A N 1
ATOM 815 C CA . LEU A 1 112 ? 0.424 -1.467 10.348 1.00 96.75 112 LEU A CA 1
ATOM 816 C C . LEU A 1 112 ? 1.813 -0.880 10.118 1.00 96.75 112 LEU A C 1
ATOM 818 O O . LEU A 1 112 ? 1.956 0.311 9.833 1.00 96.75 112 LEU A O 1
ATOM 822 N N . GLU A 1 113 ? 2.803 -1.753 10.193 1.00 96.75 113 GLU A N 1
ATOM 823 C CA . GLU A 1 113 ? 4.182 -1.523 9.790 1.00 96.75 113 GLU A CA 1
ATOM 824 C C . GLU A 1 113 ? 4.613 -2.699 8.910 1.00 96.75 113 GLU A C 1
ATOM 826 O O . GLU A 1 113 ? 4.643 -3.846 9.353 1.00 96.75 113 GLU A O 1
ATOM 831 N N . LEU A 1 114 ? 4.898 -2.434 7.637 1.00 96.88 114 LEU A N 1
ATOM 832 C CA . LEU A 1 114 ? 5.280 -3.455 6.664 1.00 96.88 114 LEU A CA 1
ATOM 833 C C . LEU A 1 114 ? 6.722 -3.263 6.248 1.00 96.88 114 LEU A C 1
ATOM 835 O O . LEU A 1 114 ? 7.101 -2.169 5.832 1.00 96.88 114 LEU A O 1
ATOM 839 N N . PHE A 1 115 ? 7.474 -4.353 6.244 1.00 95.31 115 PHE A N 1
ATOM 840 C CA . PHE A 1 115 ? 8.764 -4.431 5.580 1.00 95.31 115 PHE A CA 1
ATOM 841 C C . PHE A 1 115 ? 8.528 -4.924 4.155 1.00 95.31 115 PHE A C 1
ATOM 843 O O . PHE A 1 115 ? 8.178 -6.085 3.940 1.00 95.31 115 PHE A O 1
ATOM 850 N N . LEU A 1 116 ? 8.653 -4.029 3.179 1.00 94.06 116 LEU A N 1
ATOM 851 C CA . LEU A 1 116 ? 8.430 -4.351 1.776 1.00 94.06 116 LEU A CA 1
ATOM 852 C C . LEU A 1 116 ? 9.735 -4.768 1.094 1.00 94.06 116 LEU A C 1
ATOM 854 O O . LEU A 1 116 ? 10.815 -4.255 1.382 1.00 94.06 116 LEU A O 1
ATOM 858 N N . VAL A 1 117 ? 9.628 -5.694 0.148 1.00 91.50 117 VAL A N 1
ATOM 859 C CA . VAL A 1 117 ? 10.747 -6.151 -0.687 1.00 91.50 117 VAL A CA 1
ATOM 860 C C . VAL A 1 117 ? 10.442 -5.820 -2.143 1.00 91.50 117 VAL A C 1
ATOM 862 O O . VAL A 1 117 ? 9.279 -5.829 -2.548 1.00 91.50 117 VAL A O 1
ATOM 865 N N . ASN A 1 118 ? 11.491 -5.545 -2.924 1.00 90.00 118 ASN A N 1
ATOM 866 C CA . ASN A 1 118 ? 11.426 -5.209 -4.353 1.00 90.00 118 ASN A CA 1
ATOM 867 C C . ASN A 1 118 ? 10.661 -3.910 -4.673 1.00 90.00 118 ASN A C 1
ATOM 869 O O . ASN A 1 118 ? 10.056 -3.787 -5.734 1.00 90.00 118 ASN A O 1
ATOM 873 N N . VAL A 1 119 ? 10.713 -2.926 -3.770 1.00 88.62 119 VAL A N 1
ATOM 874 C CA . VAL A 1 119 ? 10.125 -1.584 -3.959 1.00 88.62 119 VAL A CA 1
ATOM 875 C C . VAL A 1 119 ? 11.181 -0.495 -4.238 1.00 88.62 119 VAL A C 1
ATOM 877 O O . VAL A 1 119 ? 10.885 0.687 -4.123 1.00 88.62 119 VAL A O 1
ATOM 880 N N . GLY A 1 120 ? 12.404 -0.885 -4.621 1.00 78.81 120 GLY A N 1
ATOM 881 C CA . GLY A 1 120 ? 13.545 0.016 -4.859 1.00 78.81 120 GLY A CA 1
ATOM 882 C C . GLY A 1 120 ? 14.301 0.406 -3.581 1.00 78.81 120 GLY A C 1
ATOM 883 O O . GLY A 1 120 ? 13.704 0.544 -2.517 1.00 78.81 120 GLY A O 1
ATOM 884 N N . GLU A 1 121 ? 15.626 0.559 -3.662 1.00 69.19 121 GLU A N 1
ATOM 885 C CA . GLU A 1 121 ? 16.450 1.031 -2.536 1.00 69.19 121 GLU A CA 1
ATOM 886 C C . GLU A 1 121 ? 16.155 2.509 -2.220 1.00 69.19 121 GLU A C 1
ATOM 888 O O . GLU A 1 121 ? 15.868 3.298 -3.118 1.00 69.19 121 GLU A O 1
ATOM 893 N N . ASP A 1 122 ? 16.180 2.883 -0.935 1.00 62.00 122 ASP A N 1
ATOM 894 C CA . ASP A 1 122 ? 15.959 4.261 -0.455 1.00 62.00 122 ASP A CA 1
ATOM 895 C C . ASP A 1 122 ? 14.688 4.944 -0.981 1.00 62.00 122 ASP A C 1
ATOM 897 O O . ASP A 1 122 ? 14.588 6.164 -1.137 1.00 62.00 122 ASP A O 1
ATOM 901 N N . SER A 1 123 ? 13.646 4.141 -1.153 1.00 61.12 123 SER A N 1
ATOM 902 C CA . SER A 1 123 ? 12.308 4.556 -1.561 1.00 61.12 123 SER A CA 1
ATOM 903 C C . SER A 1 123 ? 11.623 5.553 -0.605 1.00 61.12 123 SER A C 1
ATOM 905 O O . SER A 1 123 ? 10.495 5.951 -0.858 1.00 61.12 123 SER A O 1
ATOM 907 N N . GLY A 1 124 ? 12.267 6.000 0.479 1.00 60.28 124 GLY A N 1
ATOM 908 C CA . GLY A 1 124 ? 11.629 6.801 1.523 1.00 60.28 124 GLY A CA 1
ATOM 909 C C . GLY A 1 124 ? 11.256 8.235 1.133 1.00 60.28 124 GLY A C 1
ATOM 910 O O . GLY A 1 124 ? 10.091 8.614 1.238 1.00 60.28 124 GLY A O 1
ATOM 911 N N . GLU A 1 125 ? 12.206 9.022 0.617 1.00 64.00 125 GLU A N 1
ATOM 912 C CA . GLU A 1 125 ? 11.917 10.354 0.036 1.00 64.00 125 GLU A CA 1
ATOM 913 C C . GLU A 1 125 ? 11.297 10.253 -1.371 1.00 64.00 125 GLU A C 1
ATOM 915 O O . GLU A 1 125 ? 10.691 11.195 -1.891 1.00 64.00 125 GLU A O 1
ATOM 920 N N . ASN A 1 126 ? 11.424 9.074 -1.982 1.00 73.69 126 ASN A N 1
ATOM 921 C CA . ASN A 1 126 ? 10.956 8.768 -3.326 1.00 73.69 126 ASN A CA 1
ATOM 922 C C . ASN A 1 126 ? 9.620 8.020 -3.343 1.00 73.69 126 ASN A C 1
ATOM 924 O O . ASN A 1 126 ? 9.232 7.526 -4.398 1.00 73.69 126 ASN A O 1
ATOM 928 N N . ALA A 1 127 ? 8.915 7.944 -2.214 1.00 88.44 127 ALA A N 1
ATOM 929 C CA . ALA A 1 127 ? 7.582 7.372 -2.145 1.00 88.44 127 ALA A CA 1
ATOM 930 C C . ALA A 1 127 ? 6.522 8.465 -1.995 1.00 88.44 127 ALA A C 1
ATOM 932 O O . ALA A 1 127 ? 6.705 9.463 -1.297 1.00 88.44 127 ALA A O 1
ATOM 933 N N . VAL A 1 128 ? 5.379 8.248 -2.634 1.00 91.38 128 VAL A N 1
ATOM 934 C CA . VAL A 1 128 ? 4.191 9.092 -2.531 1.00 91.38 128 VAL A CA 1
ATOM 935 C C . VAL A 1 128 ? 3.097 8.293 -1.841 1.00 91.38 128 VAL A C 1
ATOM 937 O O . VAL A 1 128 ? 2.773 7.187 -2.257 1.00 91.38 128 VAL A O 1
ATOM 940 N N . PHE A 1 129 ? 2.501 8.854 -0.790 1.00 90.94 129 PHE A N 1
ATOM 941 C CA . PHE A 1 129 ? 1.282 8.306 -0.198 1.00 90.94 129 PHE A CA 1
ATOM 942 C C . PHE A 1 129 ? 0.092 9.140 -0.650 1.00 90.94 129 PHE A C 1
ATOM 944 O O . PHE A 1 129 ? 0.056 10.351 -0.418 1.00 90.94 129 PHE A O 1
ATOM 951 N N . SER A 1 130 ? -0.866 8.495 -1.308 1.00 88.81 130 SER A N 1
ATOM 952 C CA . SER A 1 130 ? -1.994 9.155 -1.954 1.00 88.81 130 SER A CA 1
ATOM 953 C C . SER A 1 130 ? -3.323 8.622 -1.437 1.00 88.81 130 SER A C 1
ATOM 955 O O . SER A 1 130 ? -3.502 7.428 -1.202 1.00 88.81 130 SER A O 1
ATOM 957 N N . PHE A 1 131 ? -4.283 9.535 -1.313 1.00 83.88 131 PHE A N 1
ATOM 958 C CA . PHE A 1 131 ? -5.683 9.221 -1.021 1.00 83.88 131 PHE A CA 1
ATOM 959 C C . PHE A 1 131 ? -6.494 8.934 -2.290 1.00 83.88 131 PHE A C 1
ATOM 961 O O . PHE A 1 131 ? -7.699 8.692 -2.210 1.00 83.88 131 PHE A O 1
ATOM 968 N N . GLN A 1 132 ? -5.863 9.000 -3.465 1.00 85.94 132 GLN A N 1
ATOM 969 C CA . GLN A 1 132 ? -6.524 8.663 -4.717 1.00 85.94 132 GLN A CA 1
ATOM 970 C C . GLN A 1 132 ? -6.826 7.161 -4.766 1.00 85.94 132 GLN A C 1
ATOM 972 O O . GLN A 1 132 ? -6.020 6.351 -4.299 1.00 85.94 132 GLN A O 1
ATOM 977 N N . PRO A 1 133 ? -7.966 6.760 -5.354 1.00 85.62 133 PRO A N 1
ATOM 978 C CA . PRO A 1 133 ? -8.228 5.350 -5.581 1.00 85.62 133 PRO A CA 1
ATOM 979 C C . PRO A 1 133 ? -7.138 4.751 -6.490 1.00 85.62 133 PRO A C 1
ATOM 981 O O . PRO A 1 133 ? -6.587 5.458 -7.339 1.00 85.62 133 PRO A O 1
ATOM 984 N N . PRO A 1 134 ? -6.800 3.461 -6.330 1.00 90.12 134 PRO A N 1
ATOM 985 C CA . PRO A 1 134 ? -5.999 2.756 -7.327 1.00 90.12 134 PRO A CA 1
ATOM 986 C C . PRO A 1 134 ? -6.756 2.697 -8.668 1.00 90.12 134 PRO A C 1
ATOM 988 O O . PRO A 1 134 ? -7.981 2.879 -8.688 1.00 90.12 134 PRO A O 1
ATOM 991 N N . PRO A 1 135 ? -6.077 2.395 -9.791 1.00 92.50 135 PRO A N 1
ATOM 992 C CA . PRO A 1 135 ? -6.774 2.153 -11.049 1.00 92.50 135 PRO A CA 1
ATOM 993 C C . PRO A 1 135 ? -7.779 1.005 -10.898 1.00 92.50 135 PRO A C 1
ATOM 995 O O . PRO A 1 135 ? -7.593 0.090 -10.088 1.00 92.50 135 PRO A O 1
ATOM 998 N N . ALA A 1 136 ? -8.844 1.040 -11.699 1.00 89.44 136 ALA A N 1
ATOM 999 C CA . ALA A 1 136 ? -9.832 -0.030 -11.722 1.00 89.44 136 ALA A CA 1
ATOM 1000 C C . ALA A 1 136 ? -9.180 -1.379 -12.072 1.00 89.44 136 ALA A C 1
ATOM 1002 O O . ALA A 1 136 ? -8.186 -1.448 -12.801 1.00 89.44 136 ALA A O 1
ATOM 1003 N N . ARG A 1 137 ? -9.760 -2.473 -11.567 1.00 84.25 137 ARG A N 1
ATOM 1004 C CA . ARG A 1 137 ? -9.299 -3.820 -11.918 1.00 84.25 137 ARG A CA 1
ATOM 1005 C C . ARG A 1 137 ? -9.417 -4.018 -13.430 1.00 84.25 137 ARG A C 1
ATOM 1007 O O . ARG A 1 137 ? -10.476 -3.757 -13.991 1.00 84.25 137 ARG A O 1
ATOM 1014 N N . GLY A 1 138 ? -8.354 -4.505 -14.067 1.00 82.19 138 GLY A N 1
ATOM 1015 C CA . GLY A 1 138 ? -8.331 -4.694 -15.521 1.00 82.19 138 GLY A CA 1
ATOM 1016 C C . GLY A 1 138 ? -8.155 -3.399 -16.317 1.00 82.19 138 GLY A C 1
ATOM 1017 O O . GLY A 1 138 ? -8.439 -3.392 -17.510 1.00 82.19 138 GLY A O 1
ATOM 1018 N N . CYS A 1 139 ? -7.698 -2.314 -15.680 1.00 90.19 139 CYS A N 1
ATOM 1019 C CA . CYS A 1 139 ? -7.262 -1.119 -16.395 1.00 90.19 139 CYS A CA 1
ATOM 1020 C C . CYS A 1 139 ? -6.213 -1.496 -17.452 1.00 90.19 139 CYS A C 1
ATOM 1022 O O . CYS A 1 139 ? -5.230 -2.175 -17.150 1.00 90.19 139 CYS A O 1
ATOM 1024 N N . ALA A 1 140 ? -6.452 -1.059 -18.686 1.00 86.25 140 ALA A N 1
ATOM 1025 C CA . ALA A 1 140 ? -5.611 -1.308 -19.846 1.00 86.25 140 ALA A CA 1
ATOM 1026 C C . ALA A 1 140 ? -5.675 -0.098 -20.799 1.00 86.25 140 ALA A C 1
ATOM 1028 O O . ALA A 1 140 ? -6.593 0.726 -20.681 1.00 86.25 140 ALA A O 1
ATOM 1029 N N . PRO A 1 141 ? -4.741 0.018 -21.763 1.00 79.50 141 PRO A N 1
ATOM 1030 C CA . PRO A 1 141 ? -4.815 1.036 -22.807 1.00 79.50 141 PRO A CA 1
ATOM 1031 C C . PRO A 1 141 ? -6.201 1.065 -23.483 1.00 79.50 141 PRO A C 1
ATOM 1033 O O . PRO A 1 141 ? -6.785 0.003 -23.706 1.00 79.50 141 PRO A O 1
ATOM 1036 N N . PRO A 1 142 ? -6.743 2.253 -23.815 1.00 81.62 142 PRO A N 1
ATOM 1037 C CA . PRO A 1 142 ? -6.075 3.560 -23.863 1.00 81.62 142 PRO A CA 1
ATOM 1038 C C . PRO A 1 142 ? -6.052 4.335 -22.531 1.00 81.62 142 PRO A C 1
ATOM 1040 O O . PRO A 1 142 ? -5.636 5.491 -22.516 1.00 81.62 142 PRO A O 1
ATOM 1043 N N . HIS A 1 143 ? -6.509 3.749 -21.422 1.00 84.31 143 HIS A N 1
ATOM 1044 C CA . HIS A 1 143 ? -6.515 4.428 -20.125 1.00 84.31 143 HIS A CA 1
ATOM 1045 C C . HIS A 1 143 ? -5.102 4.524 -19.535 1.00 84.31 143 HIS A C 1
ATOM 1047 O O . HIS A 1 143 ? -4.328 3.568 -19.615 1.00 84.31 143 HIS A O 1
ATOM 1053 N N . ASP A 1 144 ? -4.769 5.662 -18.914 1.00 87.88 144 ASP A N 1
ATOM 1054 C CA . ASP A 1 144 ? -3.545 5.762 -18.119 1.00 87.88 144 ASP A CA 1
ATOM 1055 C C . ASP A 1 144 ? -3.765 5.077 -16.768 1.00 87.88 144 ASP A C 1
ATOM 1057 O O . ASP A 1 144 ? -4.536 5.544 -15.930 1.00 87.88 144 ASP A O 1
ATOM 1061 N N . CYS A 1 145 ? -3.112 3.933 -16.592 1.00 93.69 145 CYS A N 1
ATOM 1062 C CA . CYS A 1 145 ? -3.210 3.125 -15.386 1.00 93.69 145 CYS A CA 1
ATOM 1063 C C . CYS A 1 145 ? -2.055 3.375 -14.410 1.00 93.69 145 CYS A C 1
ATOM 1065 O O . CYS A 1 145 ? -2.009 2.721 -13.372 1.00 93.69 145 CYS A O 1
ATOM 1067 N N . ALA A 1 146 ? -1.109 4.264 -14.723 1.00 94.12 146 ALA A N 1
ATOM 1068 C CA . ALA A 1 146 ? -0.054 4.660 -13.794 1.00 94.12 146 ALA A CA 1
ATOM 1069 C C . ALA A 1 146 ? -0.587 5.673 -12.755 1.00 94.12 146 ALA A C 1
ATOM 1071 O O . ALA A 1 146 ? -1.659 6.253 -12.950 1.00 94.12 146 ALA A O 1
ATOM 1072 N N . PRO A 1 147 ? 0.134 5.919 -11.645 1.00 93.12 147 PRO A N 1
ATOM 1073 C CA . PRO A 1 147 ? -0.206 7.009 -10.740 1.00 93.12 147 PRO A CA 1
ATOM 1074 C C . PRO A 1 147 ? -0.257 8.345 -11.489 1.00 93.12 147 PRO A C 1
ATOM 1076 O O . PRO A 1 147 ? 0.652 8.679 -12.248 1.00 93.12 147 PRO A O 1
ATOM 1079 N N . GLY A 1 148 ? -1.297 9.142 -11.233 1.00 88.31 148 GLY A N 1
ATOM 1080 C CA . GLY A 1 148 ? -1.439 10.463 -11.854 1.00 88.31 148 GLY A CA 1
ATOM 1081 C C . GLY A 1 148 ? -0.419 11.494 -11.355 1.00 88.31 148 GLY A C 1
ATOM 1082 O O . GLY A 1 148 ? -0.278 12.562 -11.942 1.00 88.31 148 GLY A O 1
ATOM 1083 N N . THR A 1 149 ? 0.290 11.209 -10.261 1.00 86.25 149 THR A N 1
ATOM 1084 C CA . THR A 1 149 ? 1.323 12.075 -9.684 1.00 86.25 149 THR A CA 1
ATOM 1085 C C . THR A 1 149 ? 2.582 11.260 -9.441 1.00 86.25 149 THR A C 1
ATOM 1087 O O . THR A 1 149 ? 2.506 10.215 -8.805 1.00 86.25 149 THR A O 1
ATOM 1090 N N . ALA A 1 150 ? 3.720 11.762 -9.929 1.00 88.81 150 ALA A N 1
ATOM 1091 C CA . ALA A 1 150 ? 5.037 11.136 -9.806 1.00 88.81 150 ALA A CA 1
ATOM 1092 C C . ALA A 1 150 ? 5.057 9.631 -10.180 1.00 88.81 150 ALA A C 1
ATOM 1094 O O . ALA A 1 150 ? 5.410 8.793 -9.349 1.00 88.81 150 ALA A O 1
ATOM 1095 N N . PRO A 1 151 ? 4.657 9.245 -11.410 1.00 91.50 151 PRO A N 1
ATOM 1096 C CA . PRO A 1 151 ? 4.650 7.843 -11.843 1.00 91.50 151 PRO A CA 1
ATOM 1097 C C . PRO A 1 151 ? 6.042 7.187 -11.842 1.00 91.50 151 PRO A C 1
ATOM 1099 O O . PRO A 1 151 ? 6.136 5.963 -11.865 1.00 91.50 151 PRO A O 1
ATOM 1102 N N . GLU A 1 152 ? 7.115 7.977 -11.817 1.00 91.25 152 GLU A N 1
ATOM 1103 C CA . GLU A 1 152 ? 8.510 7.548 -11.672 1.00 91.25 152 GLU A CA 1
ATOM 1104 C C . GLU A 1 152 ? 8.912 7.198 -10.229 1.00 91.25 152 GLU A C 1
ATOM 1106 O O . GLU A 1 152 ? 10.035 6.753 -9.992 1.00 91.25 152 GLU A O 1
ATOM 1111 N N . LYS A 1 153 ? 8.010 7.408 -9.266 1.00 92.12 153 LYS A N 1
ATOM 1112 C CA . LYS A 1 153 ? 8.200 7.162 -7.835 1.00 92.12 153 LYS A CA 1
ATOM 1113 C C . LYS A 1 153 ? 7.355 5.991 -7.358 1.00 92.12 153 LYS A C 1
ATOM 1115 O O . LYS A 1 153 ? 6.312 5.683 -7.936 1.00 92.12 153 LYS A O 1
ATOM 1120 N N . VAL A 1 154 ? 7.761 5.367 -6.252 1.00 92.94 154 VAL A N 1
ATOM 1121 C CA . VAL A 1 154 ? 6.903 4.385 -5.573 1.00 92.94 154 VAL A CA 1
ATOM 1122 C C . VAL A 1 154 ? 5.643 5.103 -5.105 1.00 92.94 154 VAL A C 1
ATOM 1124 O O . VAL A 1 154 ? 5.733 6.156 -4.480 1.00 92.94 154 VAL A O 1
ATOM 1127 N N . SER A 1 155 ? 4.464 4.556 -5.384 1.00 94.00 155 SER A N 1
ATOM 1128 C CA . SER A 1 155 ? 3.209 5.157 -4.916 1.00 94.00 155 SER A CA 1
ATOM 1129 C C . SER A 1 155 ? 2.405 4.167 -4.091 1.00 94.00 155 SER A C 1
ATOM 1131 O O . SER A 1 155 ? 2.192 3.032 -4.501 1.00 94.00 155 SER A O 1
ATOM 1133 N N . VAL A 1 156 ? 1.938 4.606 -2.926 1.00 94.12 156 VAL A N 1
ATOM 1134 C CA . VAL A 1 156 ? 1.078 3.837 -2.028 1.00 94.12 156 VAL A CA 1
ATOM 1135 C C . VAL A 1 156 ? -0.295 4.487 -2.012 1.00 94.12 156 VAL A C 1
ATOM 1137 O O . VAL A 1 156 ? -0.465 5.622 -1.566 1.00 94.12 156 VAL A O 1
ATOM 1140 N N . HIS A 1 157 ? -1.271 3.757 -2.528 1.00 95.00 157 HIS A N 1
ATOM 1141 C CA . HIS A 1 157 ? -2.686 4.098 -2.493 1.00 95.00 157 HIS A CA 1
ATOM 1142 C C . HIS A 1 157 ? -3.400 3.135 -1.538 1.00 95.00 157 HIS A C 1
ATOM 1144 O O . HIS A 1 157 ? -2.872 2.079 -1.176 1.00 95.00 157 HIS A O 1
ATOM 1150 N N . PHE A 1 158 ? -4.629 3.461 -1.150 1.00 92.38 158 PHE A N 1
ATOM 1151 C CA . PHE A 1 158 ? -5.472 2.550 -0.381 1.00 92.38 158 PHE A CA 1
ATOM 1152 C C . PHE A 1 158 ? -6.888 2.494 -0.946 1.00 92.38 158 PHE A C 1
ATOM 1154 O O . PHE A 1 158 ? -7.375 3.431 -1.580 1.00 92.38 158 PHE A O 1
ATOM 1161 N N . HIS A 1 159 ? -7.571 1.384 -0.684 1.00 90.31 159 HIS A N 1
ATOM 1162 C CA . HIS A 1 159 ? -8.991 1.242 -0.979 1.00 90.31 159 HIS A CA 1
ATOM 1163 C C . HIS A 1 159 ? -9.691 0.534 0.175 1.00 90.31 159 HIS A C 1
ATOM 1165 O O . HIS A 1 159 ? -9.216 -0.495 0.657 1.00 90.31 159 HIS A O 1
ATOM 1171 N N . ARG A 1 160 ? -10.827 1.076 0.618 1.00 89.38 160 ARG A N 1
ATOM 1172 C CA . ARG A 1 160 ? -11.642 0.443 1.660 1.00 89.38 160 ARG A CA 1
ATOM 1173 C C . ARG A 1 160 ? -12.375 -0.761 1.079 1.00 89.38 160 ARG A C 1
ATOM 1175 O O . ARG A 1 160 ? -12.872 -0.689 -0.040 1.00 89.38 160 ARG A O 1
ATOM 1182 N N . ARG A 1 161 ? -12.479 -1.838 1.853 1.00 86.25 161 ARG A N 1
ATOM 1183 C CA . ARG A 1 161 ? -13.278 -3.015 1.490 1.00 86.25 161 ARG A CA 1
ATOM 1184 C C . ARG A 1 161 ? -14.671 -2.885 2.076 1.00 86.25 161 ARG A C 1
ATOM 1186 O O . ARG A 1 161 ? -14.979 -3.441 3.130 1.00 86.25 161 ARG A O 1
ATOM 1193 N N . LEU A 1 162 ? -15.480 -2.066 1.420 1.00 82.00 162 LEU A N 1
ATOM 1194 C CA . LEU A 1 162 ? -16.840 -1.764 1.857 1.00 82.00 162 LEU A CA 1
ATOM 1195 C C . LEU A 1 162 ? -17.757 -2.986 1.758 1.00 82.00 162 LEU A C 1
ATOM 1197 O O . LEU A 1 162 ? -18.734 -3.063 2.487 1.00 82.00 162 LEU A O 1
ATOM 1201 N N . GLU A 1 163 ? -17.414 -3.962 0.918 1.00 78.88 163 GLU A N 1
ATOM 1202 C CA . GLU A 1 163 ? -18.114 -5.240 0.787 1.00 78.88 163 GLU A CA 1
ATOM 1203 C C . GLU A 1 163 ? -18.049 -6.114 2.049 1.00 78.88 163 GLU A C 1
ATOM 1205 O O . GLU A 1 163 ? -18.854 -7.025 2.207 1.00 78.88 163 GLU A O 1
ATOM 1210 N N . LEU A 1 164 ? -17.086 -5.850 2.937 1.00 79.88 164 LEU A N 1
ATOM 1211 C CA . LEU A 1 164 ? -16.956 -6.531 4.229 1.00 79.88 164 LEU A CA 1
ATOM 1212 C C . LEU A 1 164 ? -17.668 -5.786 5.360 1.00 79.88 164 LEU A C 1
ATOM 1214 O O . LEU A 1 164 ? -17.669 -6.252 6.498 1.00 79.88 164 LEU A O 1
ATOM 1218 N N . LEU A 1 165 ? -18.218 -4.612 5.061 1.00 79.25 165 LEU A N 1
ATOM 1219 C CA . LEU A 1 165 ? -19.008 -3.830 5.989 1.00 79.25 165 LEU A CA 1
ATOM 1220 C C . LEU A 1 165 ? -20.478 -4.067 5.683 1.00 79.25 165 LEU A C 1
ATOM 1222 O O . LEU A 1 165 ? -20.892 -4.115 4.525 1.00 79.25 165 LEU A O 1
ATOM 1226 N N . ASP A 1 166 ? -21.284 -4.160 6.732 1.00 75.88 166 ASP A N 1
ATOM 1227 C CA . ASP A 1 166 ? -22.719 -4.024 6.560 1.00 75.88 166 ASP A CA 1
ATOM 1228 C C . ASP A 1 166 ? -23.011 -2.568 6.174 1.00 75.88 166 ASP A C 1
ATOM 1230 O O . ASP A 1 166 ? -23.010 -1.667 7.016 1.00 75.88 166 ASP A O 1
ATOM 1234 N N . ALA A 1 167 ? -23.215 -2.336 4.875 1.00 66.50 167 ALA A N 1
ATOM 1235 C CA . ALA A 1 167 ? -23.449 -1.011 4.308 1.00 66.50 167 ALA A CA 1
ATOM 1236 C C . ALA A 1 167 ? -24.705 -0.329 4.880 1.00 66.50 167 ALA A C 1
ATOM 1238 O O . ALA A 1 167 ? -24.824 0.893 4.792 1.00 66.50 167 ALA A O 1
ATOM 1239 N N . SER A 1 168 ? -25.625 -1.098 5.477 1.00 68.56 168 SER A N 1
ATOM 1240 C CA . SER A 1 168 ? -26.797 -0.561 6.173 1.00 68.56 168 SER A CA 1
ATOM 1241 C C . SER A 1 168 ? -26.478 -0.064 7.589 1.00 68.56 168 SER A C 1
ATOM 1243 O O . SER A 1 168 ? -27.166 0.823 8.092 1.00 68.56 168 SER A O 1
ATOM 1245 N N . ALA A 1 169 ? -25.402 -0.567 8.203 1.00 69.50 169 ALA A N 1
ATOM 1246 C CA . ALA A 1 169 ? -24.967 -0.209 9.552 1.00 69.50 169 ALA A CA 1
ATOM 1247 C C . ALA A 1 169 ? -23.789 0.784 9.576 1.00 69.50 169 ALA A C 1
ATOM 1249 O O . ALA A 1 169 ? -23.669 1.571 10.517 1.00 69.50 169 ALA A O 1
ATOM 1250 N N . VAL A 1 170 ? -22.915 0.766 8.562 1.00 75.00 170 VAL A N 1
ATOM 1251 C CA . VAL A 1 170 ? -21.679 1.568 8.524 1.00 75.00 170 VAL A CA 1
ATOM 1252 C C . VAL A 1 170 ? -21.567 2.321 7.191 1.00 75.00 170 VAL A C 1
ATOM 1254 O O . VAL A 1 170 ? -21.089 1.758 6.202 1.00 75.00 170 VAL A O 1
ATOM 1257 N N . PRO A 1 171 ? -21.973 3.603 7.121 1.00 79.38 171 PRO A N 1
ATOM 1258 C CA . PRO A 1 171 ? -21.774 4.403 5.918 1.00 79.38 171 PRO A CA 1
ATOM 1259 C C . PRO A 1 171 ? -20.279 4.652 5.660 1.00 79.38 171 PRO A C 1
ATOM 1261 O O . PRO A 1 171 ? -19.481 4.815 6.576 1.00 79.38 171 PRO A O 1
ATOM 126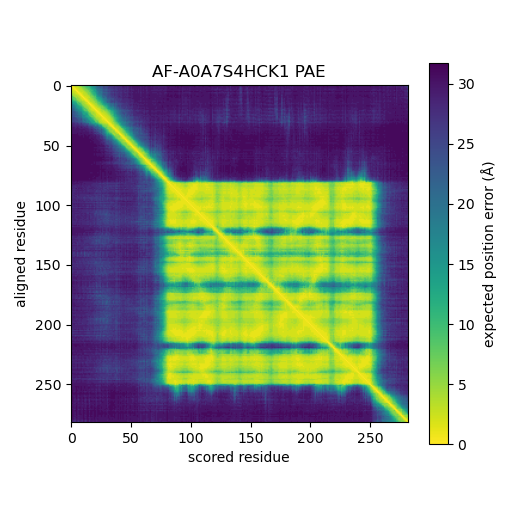4 N N . VAL A 1 172 ? -19.872 4.777 4.394 1.00 77.31 172 VAL A N 1
ATOM 1265 C CA . VAL A 1 172 ? -18.457 5.017 4.021 1.00 77.31 172 VAL A CA 1
ATOM 1266 C C . VAL A 1 172 ? -17.869 6.252 4.712 1.00 77.31 172 VAL A C 1
ATOM 1268 O O . VAL A 1 172 ? -16.692 6.280 5.072 1.00 77.31 172 VAL A O 1
ATOM 1271 N N . THR A 1 173 ? -18.699 7.275 4.916 1.00 82.31 173 THR A N 1
ATOM 1272 C CA . THR A 1 173 ? -18.335 8.534 5.574 1.00 82.31 173 THR A CA 1
ATOM 1273 C C . THR A 1 173 ? -18.030 8.371 7.062 1.00 82.31 173 THR A C 1
ATOM 1275 O O . THR A 1 173 ? -17.394 9.251 7.643 1.00 82.31 173 THR A O 1
ATOM 1278 N N . SER A 1 174 ? -18.435 7.262 7.691 1.00 86.94 174 SER A N 1
ATOM 1279 C CA . SER A 1 174 ? -18.083 6.968 9.079 1.00 86.94 174 SER A CA 1
ATOM 1280 C C . SER A 1 174 ? -16.747 6.250 9.229 1.00 86.94 174 SER A C 1
ATOM 1282 O O . SER A 1 174 ? -16.326 6.067 10.364 1.00 86.94 174 SER A O 1
ATOM 1284 N N . CYS A 1 175 ? -16.071 5.871 8.141 1.00 90.38 175 CYS A N 1
ATOM 1285 C CA . CYS A 1 175 ? -14.763 5.228 8.211 1.00 90.38 175 CYS A CA 1
ATOM 1286 C C . CYS A 1 175 ? -13.627 6.227 8.469 1.00 90.38 175 CYS A C 1
ATOM 1288 O O . CYS A 1 175 ? -13.572 7.316 7.894 1.00 90.38 175 CYS A O 1
ATOM 1290 N N . ALA A 1 176 ? -12.659 5.804 9.274 1.00 92.50 176 ALA A N 1
ATOM 1291 C CA . ALA A 1 176 ? -11.420 6.513 9.549 1.00 92.50 176 ALA A CA 1
ATOM 1292 C C . ALA A 1 176 ? -10.576 6.725 8.285 1.00 92.50 176 ALA A C 1
ATOM 1294 O O . ALA A 1 176 ? -10.648 5.956 7.320 1.00 92.50 176 ALA A O 1
ATOM 1295 N N . TYR A 1 177 ? -9.750 7.768 8.295 1.00 91.62 177 TYR A N 1
ATOM 1296 C CA . TYR A 1 177 ? -8.749 7.999 7.256 1.00 91.62 177 TYR A CA 1
ATOM 1297 C C . TYR A 1 177 ? -7.527 7.122 7.503 1.00 91.62 177 TYR A C 1
ATOM 1299 O O . TYR A 1 177 ? -7.066 7.036 8.639 1.00 91.62 177 TYR A O 1
ATOM 1307 N N . VAL A 1 178 ? -6.979 6.525 6.444 1.00 93.00 178 VAL A N 1
ATOM 1308 C CA . VAL A 1 178 ? -5.663 5.877 6.492 1.00 93.00 178 VAL A CA 1
ATOM 1309 C C . VAL A 1 178 ? -4.609 6.961 6.298 1.00 93.00 178 VAL A C 1
ATOM 1311 O O . VAL A 1 178 ? -4.610 7.647 5.281 1.00 93.00 178 VAL A O 1
ATOM 1314 N N . VAL A 1 179 ? -3.735 7.146 7.280 1.00 93.38 179 VAL A N 1
ATOM 1315 C CA . VAL A 1 179 ? -2.691 8.175 7.276 1.00 93.38 179 VAL A CA 1
ATOM 1316 C C . VAL A 1 179 ? -1.325 7.538 7.485 1.00 93.38 179 VAL A C 1
ATOM 1318 O O . VAL A 1 179 ? -1.205 6.534 8.187 1.00 93.38 179 VAL A O 1
ATOM 1321 N N . LYS A 1 180 ? -0.285 8.144 6.910 1.00 92.44 180 LYS A N 1
ATOM 1322 C CA . LYS A 1 180 ? 1.108 7.809 7.224 1.00 92.44 180 LYS A CA 1
ATOM 1323 C C . LYS A 1 180 ? 1.385 8.003 8.721 1.00 92.44 180 LYS A C 1
ATOM 1325 O O . LYS A 1 180 ? 0.912 8.969 9.325 1.00 92.44 180 LYS A O 1
ATOM 1330 N N . SER A 1 181 ? 2.123 7.072 9.318 1.00 89.19 181 SER A N 1
ATOM 1331 C CA . SER A 1 181 ? 2.504 7.133 10.738 1.00 89.19 181 SER A CA 1
ATOM 1332 C C . SER A 1 181 ? 3.715 8.037 10.988 1.00 89.19 181 SER A C 1
ATOM 1334 O O . SER A 1 181 ? 3.916 8.467 12.119 1.00 89.19 181 SER A O 1
ATOM 1336 N N . ALA A 1 182 ? 4.480 8.354 9.940 1.00 85.06 182 ALA A N 1
ATOM 1337 C CA . ALA A 1 182 ? 5.616 9.273 9.954 1.00 85.06 182 ALA A CA 1
ATOM 1338 C C . ALA A 1 182 ? 5.454 10.371 8.886 1.00 85.06 182 ALA A C 1
ATOM 1340 O O . ALA A 1 182 ? 4.569 10.299 8.031 1.00 85.06 182 ALA A O 1
ATOM 1341 N N . ASP A 1 183 ? 6.320 11.387 8.914 1.00 84.06 183 ASP A N 1
ATOM 1342 C CA . ASP A 1 183 ? 6.296 12.484 7.934 1.00 84.06 183 ASP A CA 1
ATOM 1343 C C . ASP A 1 183 ? 6.642 12.023 6.517 1.00 84.06 183 ASP A C 1
ATOM 1345 O O . ASP A 1 183 ? 6.138 12.579 5.539 1.00 84.06 183 ASP A O 1
ATOM 1349 N N . VAL A 1 184 ? 7.436 10.964 6.397 1.00 84.62 184 VAL A N 1
ATOM 1350 C CA . VAL A 1 184 ? 7.695 10.275 5.134 1.00 84.62 184 VAL A CA 1
ATOM 1351 C C . VAL A 1 184 ? 6.841 9.011 5.052 1.00 84.62 184 VAL A C 1
ATOM 1353 O O . VAL A 1 184 ? 6.629 8.340 6.064 1.00 84.62 184 VAL A O 1
ATOM 1356 N N . PRO A 1 185 ? 6.307 8.680 3.868 1.00 84.62 185 PRO A N 1
ATOM 1357 C CA . PRO A 1 185 ? 5.415 7.538 3.729 1.00 84.62 185 PRO A CA 1
ATOM 1358 C C . PRO A 1 185 ? 6.138 6.196 3.860 1.00 84.62 185 PRO A C 1
ATOM 1360 O O . PRO A 1 185 ? 5.506 5.207 4.215 1.00 84.62 185 PRO A O 1
ATOM 1363 N N . MET A 1 186 ? 7.445 6.159 3.604 1.00 89.12 186 MET A N 1
ATOM 1364 C CA . MET A 1 186 ? 8.262 4.958 3.720 1.00 89.12 186 MET A CA 1
ATOM 1365 C C . MET A 1 186 ? 9.674 5.326 4.196 1.00 89.12 186 MET A C 1
ATOM 1367 O O . MET A 1 186 ? 10.128 6.446 3.976 1.00 89.12 186 MET A O 1
ATOM 1371 N N . VAL A 1 187 ? 10.381 4.405 4.852 1.00 87.06 187 VAL A N 1
ATOM 1372 C CA . VAL A 1 187 ? 11.803 4.556 5.219 1.00 87.06 187 VAL A CA 1
ATOM 1373 C C . VAL A 1 187 ? 12.514 3.239 4.953 1.00 87.06 187 VAL A C 1
ATOM 1375 O O . VAL A 1 187 ? 12.176 2.250 5.589 1.00 87.06 187 VAL A O 1
ATOM 1378 N N . ARG A 1 188 ? 13.502 3.205 4.043 1.00 82.62 188 ARG A N 1
ATOM 1379 C CA . ARG A 1 188 ? 14.284 1.986 3.727 1.00 82.62 188 ARG A CA 1
ATOM 1380 C C . ARG A 1 188 ? 13.400 0.747 3.471 1.00 82.62 188 ARG A C 1
ATOM 1382 O O . ARG A 1 188 ? 13.731 -0.351 3.905 1.00 82.62 188 ARG A O 1
ATOM 1389 N N . ASN A 1 189 ? 12.273 0.949 2.784 1.00 89.19 189 ASN A N 1
ATOM 1390 C CA . ASN A 1 189 ? 11.224 -0.040 2.478 1.00 89.19 189 ASN A CA 1
ATOM 1391 C C . ASN A 1 189 ? 10.248 -0.387 3.612 1.00 89.19 189 ASN A C 1
ATOM 1393 O O . ASN A 1 189 ? 9.399 -1.261 3.446 1.00 89.19 189 ASN A O 1
ATOM 1397 N N . THR A 1 190 ? 10.318 0.317 4.739 1.00 92.50 190 THR A N 1
ATOM 1398 C CA . THR A 1 190 ? 9.340 0.194 5.820 1.00 92.50 190 THR A CA 1
ATOM 1399 C C . THR A 1 190 ? 8.191 1.172 5.617 1.00 92.50 190 THR A C 1
ATOM 1401 O O . THR A 1 190 ? 8.388 2.386 5.714 1.00 92.50 190 THR A O 1
ATOM 1404 N N . LEU A 1 191 ? 6.994 0.656 5.346 1.00 93.75 191 LEU A N 1
ATOM 1405 C CA . LEU A 1 191 ? 5.753 1.426 5.240 1.00 93.75 191 LEU A CA 1
ATOM 1406 C C . LEU A 1 191 ? 4.989 1.343 6.560 1.00 93.75 191 LEU A C 1
ATOM 1408 O O . LEU A 1 191 ? 4.568 0.260 6.954 1.00 93.75 191 LEU A O 1
ATOM 1412 N N . ALA A 1 192 ? 4.738 2.484 7.199 1.00 94.44 192 ALA A N 1
ATOM 1413 C CA . ALA A 1 192 ? 3.937 2.545 8.416 1.00 94.44 192 ALA A CA 1
ATOM 1414 C C . ALA A 1 192 ? 2.707 3.438 8.215 1.00 94.44 192 ALA A C 1
ATOM 1416 O O . ALA A 1 192 ? 2.833 4.632 7.921 1.00 94.44 192 ALA A O 1
ATOM 1417 N N . VAL A 1 193 ? 1.510 2.876 8.403 1.00 95.44 193 VAL A N 1
ATOM 1418 C CA . VAL A 1 193 ? 0.248 3.633 8.339 1.00 95.44 193 VAL A CA 1
ATOM 1419 C C . VAL A 1 193 ? -0.671 3.287 9.502 1.00 95.44 193 VAL A C 1
ATOM 1421 O O . VAL A 1 193 ? -0.550 2.244 10.144 1.00 95.44 193 VAL A O 1
ATOM 1424 N N . ARG A 1 194 ? -1.624 4.173 9.768 1.00 95.81 194 ARG A N 1
ATOM 1425 C CA . ARG A 1 194 ? -2.641 3.999 10.805 1.00 95.81 194 ARG A CA 1
ATOM 1426 C C . ARG A 1 194 ? -3.968 4.605 10.391 1.00 95.81 194 ARG A C 1
ATOM 1428 O O . ARG A 1 194 ? -4.017 5.492 9.544 1.00 95.81 194 ARG A O 1
ATOM 1435 N N . GLN A 1 195 ? -5.041 4.162 11.027 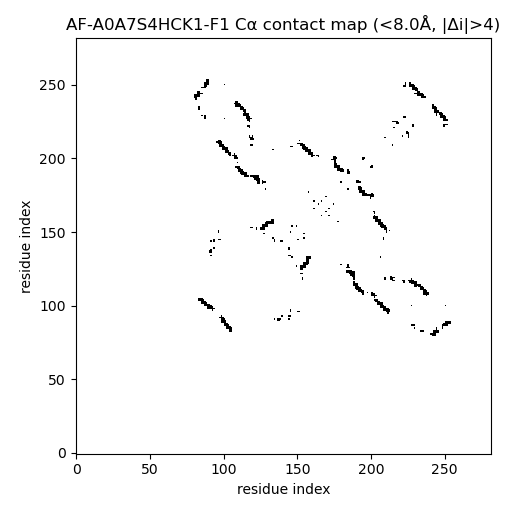1.00 95.69 195 GLN A N 1
ATOM 1436 C CA . GLN A 1 195 ? -6.365 4.739 10.871 1.00 95.69 195 GLN A CA 1
ATOM 1437 C C . GLN A 1 195 ? -6.631 5.809 11.935 1.00 95.69 195 GLN A C 1
ATOM 1439 O O . GLN A 1 195 ? -6.349 5.621 13.119 1.00 95.69 195 GLN A O 1
ATOM 1444 N N . SER A 1 196 ? -7.176 6.951 11.509 1.00 94.00 196 SER A N 1
ATOM 1445 C CA . SER A 1 196 ? -7.535 8.068 12.386 1.00 94.00 196 SER A CA 1
ATOM 1446 C C . SER A 1 196 ? -8.951 8.591 12.087 1.00 94.00 196 SER A C 1
ATOM 1448 O O . SER A 1 196 ? -9.223 8.964 10.940 1.00 94.00 196 SER A O 1
ATOM 1450 N N . PRO A 1 197 ? -9.861 8.648 13.082 1.00 94.62 197 PRO A N 1
ATOM 1451 C CA . PRO A 1 197 ? -9.697 8.152 14.454 1.00 94.62 197 PRO A CA 1
ATOM 1452 C C . PRO A 1 197 ? -9.791 6.610 14.532 1.00 94.62 197 PRO A C 1
ATOM 1454 O O . PRO A 1 197 ? -10.553 6.017 13.771 1.00 94.62 197 PRO A O 1
ATOM 1457 N N . PRO A 1 198 ? -9.092 5.941 15.471 1.00 93.25 198 PRO A N 1
ATOM 1458 C CA . PRO A 1 198 ? -9.034 4.473 15.527 1.00 93.25 198 PRO A CA 1
ATOM 1459 C C . PRO A 1 198 ? -10.396 3.814 15.799 1.00 93.25 198 PRO A C 1
ATOM 1461 O O . PRO A 1 198 ? -10.690 2.767 15.237 1.00 93.25 198 PRO A O 1
ATOM 1464 N N . ALA A 1 199 ? -11.281 4.461 16.565 1.00 91.81 199 ALA A N 1
ATOM 1465 C CA . ALA A 1 199 ? -12.632 3.958 16.853 1.00 91.81 199 ALA A CA 1
ATOM 1466 C C . ALA A 1 199 ? -13.547 3.847 15.613 1.00 91.81 199 ALA A C 1
ATOM 1468 O O . ALA A 1 199 ? -14.652 3.323 15.702 1.00 91.81 199 ALA A O 1
ATOM 1469 N N . LYS A 1 200 ? -13.105 4.375 14.467 1.00 93.25 200 LYS A N 1
ATOM 1470 C CA . LYS A 1 200 ? -13.818 4.352 13.185 1.00 93.25 200 LYS A CA 1
ATOM 1471 C C . LYS A 1 200 ? -13.085 3.516 12.130 1.00 93.25 200 LYS A C 1
ATOM 1473 O O . LYS A 1 200 ? -13.318 3.693 10.937 1.00 93.25 200 LYS A O 1
ATOM 1478 N N . ALA A 1 201 ? -12.141 2.673 12.541 1.00 93.62 201 ALA A N 1
ATOM 1479 C CA . ALA A 1 201 ? -11.349 1.873 11.622 1.00 93.62 201 ALA A CA 1
ATOM 1480 C C . ALA A 1 201 ? -12.228 0.951 10.766 1.00 93.62 201 ALA A C 1
ATOM 1482 O O . ALA A 1 201 ? -13.139 0.293 11.264 1.00 93.62 201 ALA A O 1
ATOM 1483 N N . CYS A 1 202 ? -11.927 0.898 9.472 1.00 93.25 202 CYS A N 1
ATOM 1484 C CA . CYS 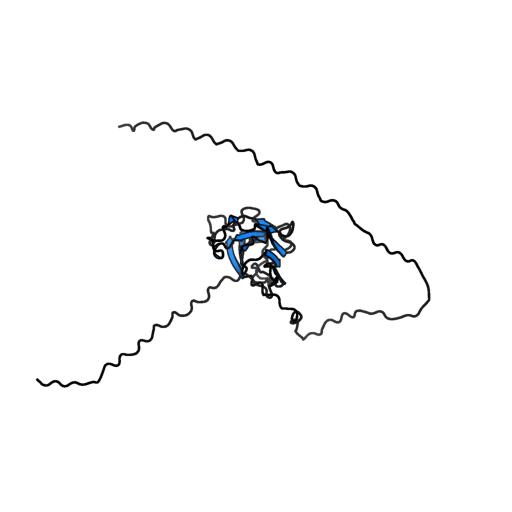A 1 202 ? -12.607 0.034 8.511 1.00 93.25 202 CYS A CA 1
ATOM 1485 C C . CYS A 1 202 ? -11.606 -0.915 7.839 1.00 93.25 202 CYS A C 1
ATOM 1487 O O . CYS A 1 202 ? -10.410 -0.613 7.805 1.00 93.25 202 CYS A O 1
ATOM 1489 N N . PRO A 1 203 ? -12.054 -2.046 7.268 1.00 93.81 203 PRO A N 1
ATOM 1490 C CA . PRO A 1 203 ? -11.198 -2.890 6.450 1.00 93.81 203 PRO A CA 1
ATOM 1491 C C . PRO A 1 203 ? -10.685 -2.115 5.230 1.00 93.81 203 PRO A C 1
ATOM 1493 O O . PRO A 1 203 ? -11.455 -1.443 4.536 1.00 93.81 203 PRO A O 1
ATOM 1496 N N . PHE A 1 204 ? -9.397 -2.241 4.925 1.00 93.94 204 PHE A N 1
ATOM 1497 C CA . PHE A 1 204 ? -8.793 -1.650 3.734 1.00 93.94 204 PHE A CA 1
ATOM 1498 C C . PHE A 1 204 ? -7.679 -2.534 3.188 1.00 93.94 204 PHE A C 1
ATOM 1500 O O . PHE A 1 204 ? -7.117 -3.358 3.907 1.00 93.94 204 PHE A O 1
ATOM 1507 N N . ASP A 1 205 ? -7.363 -2.310 1.919 1.00 95.12 205 ASP A N 1
ATOM 1508 C CA . ASP A 1 205 ? -6.207 -2.879 1.244 1.00 95.12 205 ASP A CA 1
ATOM 1509 C C . ASP A 1 205 ? -5.277 -1.751 0.792 1.00 95.12 205 ASP A C 1
ATOM 1511 O O . ASP A 1 205 ? -5.720 -0.625 0.527 1.00 95.12 205 ASP A O 1
ATOM 1515 N N . LEU A 1 206 ? -3.992 -2.072 0.679 1.00 96.12 206 LEU A N 1
ATOM 1516 C CA . LEU A 1 206 ? -2.975 -1.182 0.132 1.00 96.12 206 LEU A CA 1
ATOM 1517 C C . LEU A 1 206 ? -2.680 -1.553 -1.319 1.00 96.12 206 LEU A C 1
ATOM 1519 O O . LEU A 1 206 ? -2.714 -2.724 -1.695 1.00 96.12 206 LEU A O 1
ATOM 1523 N N . TYR A 1 207 ? -2.377 -0.546 -2.126 1.00 96.25 207 TYR A N 1
ATOM 1524 C CA . TYR A 1 207 ? -2.004 -0.693 -3.526 1.00 96.25 207 TYR A CA 1
ATOM 1525 C C . TYR A 1 207 ? -0.667 -0.000 -3.721 1.00 96.25 207 TYR A C 1
ATOM 1527 O O . TYR A 1 207 ? -0.559 1.204 -3.506 1.00 96.25 207 TYR A O 1
ATOM 1535 N N . VAL A 1 208 ? 0.345 -0.772 -4.091 1.00 95.19 208 VAL A N 1
ATOM 1536 C CA . VAL A 1 208 ? 1.723 -0.310 -4.228 1.00 95.19 208 VAL A CA 1
ATOM 1537 C C . VAL A 1 208 ? 2.082 -0.315 -5.704 1.00 95.19 208 VAL A C 1
ATOM 1539 O O . VAL A 1 208 ? 2.066 -1.368 -6.336 1.00 95.19 208 VAL A O 1
ATOM 1542 N N . TRP A 1 209 ? 2.381 0.858 -6.246 1.00 94.75 209 TRP A N 1
ATOM 1543 C CA . TRP A 1 209 ? 2.979 1.034 -7.560 1.00 94.75 209 TRP A CA 1
ATOM 1544 C C . TRP A 1 209 ? 4.494 1.028 -7.436 1.00 94.75 209 TRP A C 1
ATOM 1546 O O . TRP A 1 209 ? 5.046 1.810 -6.655 1.00 94.75 209 TRP A O 1
ATOM 1556 N N . VAL A 1 210 ? 5.153 0.198 -8.239 1.00 93.69 210 VAL A N 1
ATOM 1557 C CA . VAL A 1 210 ? 6.607 0.217 -8.408 1.00 93.69 210 VAL A CA 1
ATOM 1558 C C . VAL A 1 210 ? 6.917 0.475 -9.882 1.00 93.69 210 VAL A C 1
ATOM 1560 O O . VAL A 1 210 ? 6.516 -0.332 -10.725 1.00 93.69 210 VAL A O 1
ATOM 1563 N N . PRO A 1 211 ? 7.610 1.577 -10.217 1.00 93.25 211 PRO A N 1
ATOM 1564 C CA . PRO A 1 211 ? 8.020 1.846 -11.587 1.00 93.25 211 PRO A CA 1
ATOM 1565 C C . PRO A 1 211 ? 9.105 0.865 -12.038 1.00 93.25 211 PRO A C 1
ATOM 1567 O O . PRO A 1 211 ? 9.950 0.455 -11.240 1.00 93.25 211 PRO A O 1
ATOM 1570 N N . ASP A 1 212 ? 9.124 0.535 -13.331 1.00 90.94 212 ASP A N 1
ATOM 1571 C CA . ASP A 1 212 ? 10.066 -0.442 -13.904 1.00 90.94 212 ASP A CA 1
ATOM 1572 C C . ASP A 1 212 ? 11.535 -0.059 -13.654 1.00 90.94 212 ASP A C 1
ATOM 1574 O O . ASP A 1 212 ? 12.379 -0.928 -13.453 1.00 90.94 212 ASP A O 1
ATOM 1578 N N . THR A 1 213 ? 11.836 1.241 -13.587 1.00 88.62 213 THR A N 1
ATOM 1579 C CA . THR A 1 213 ? 13.179 1.777 -13.308 1.00 88.62 213 THR A CA 1
ATOM 1580 C C . THR A 1 213 ? 13.702 1.462 -11.907 1.00 88.62 213 THR A C 1
ATOM 1582 O O . THR A 1 213 ? 14.911 1.505 -11.697 1.00 88.62 213 THR A O 1
ATOM 1585 N N . LEU A 1 214 ? 12.817 1.166 -10.950 1.00 87.31 214 LEU A N 1
ATOM 1586 C CA . LEU A 1 214 ? 13.170 0.836 -9.564 1.00 87.31 214 LEU A CA 1
ATOM 1587 C C . LEU A 1 214 ? 13.084 -0.665 -9.276 1.00 87.31 214 LEU A C 1
ATOM 1589 O O . LEU A 1 214 ? 13.409 -1.100 -8.167 1.00 87.31 214 LEU A O 1
ATOM 1593 N N . ARG A 1 215 ? 12.632 -1.468 -10.245 1.00 81.00 215 ARG A N 1
ATOM 1594 C CA . ARG A 1 215 ? 12.535 -2.911 -10.061 1.00 81.00 215 ARG A CA 1
ATOM 1595 C C . ARG A 1 215 ? 13.925 -3.545 -10.097 1.00 81.00 215 ARG A C 1
ATOM 1597 O O . ARG A 1 215 ? 14.749 -3.185 -10.941 1.00 81.00 215 ARG A O 1
ATOM 1604 N N . PRO A 1 216 ? 14.197 -4.523 -9.219 1.00 72.75 216 PRO A N 1
ATOM 1605 C CA . PRO A 1 216 ? 15.411 -5.312 -9.335 1.00 72.75 216 PRO A CA 1
ATOM 1606 C C . PRO A 1 216 ? 15.398 -6.059 -10.672 1.00 72.75 216 PRO A C 1
ATOM 1608 O O . PRO A 1 216 ? 14.377 -6.618 -11.075 1.00 72.75 216 PRO A O 1
ATOM 1611 N N . ILE A 1 217 ? 16.538 -6.061 -11.363 1.00 62.22 217 ILE A N 1
ATOM 1612 C CA . ILE A 1 217 ? 16.696 -6.735 -12.654 1.00 62.22 217 ILE A CA 1
ATOM 1613 C C . ILE A 1 217 ? 16.391 -8.229 -12.464 1.00 62.22 217 ILE A C 1
ATOM 1615 O O . ILE A 1 217 ? 17.097 -8.927 -11.735 1.00 62.22 217 ILE A O 1
ATOM 1619 N N . THR A 1 218 ? 15.331 -8.720 -13.111 1.00 55.25 218 THR A N 1
ATOM 1620 C CA . THR A 1 218 ? 14.922 -10.132 -13.080 1.00 55.25 218 THR A CA 1
ATOM 1621 C C . THR A 1 218 ? 16.092 -11.030 -13.485 1.00 55.25 218 THR A C 1
ATOM 1623 O O . THR A 1 218 ? 16.644 -10.871 -14.573 1.00 55.25 218 THR A O 1
ATOM 1626 N N . GLY A 1 219 ? 16.480 -11.958 -12.604 1.00 50.81 219 GLY A N 1
ATOM 1627 C CA . GLY A 1 219 ? 17.618 -12.870 -12.802 1.00 50.81 219 GLY A CA 1
ATOM 1628 C C . GLY A 1 219 ? 18.632 -12.896 -11.651 1.00 50.81 219 GLY A C 1
ATOM 1629 O O . GLY A 1 219 ? 19.446 -13.811 -11.579 1.00 50.81 219 GLY A O 1
ATOM 1630 N N . THR A 1 220 ? 18.563 -11.951 -10.710 1.00 52.72 220 THR A N 1
ATOM 1631 C CA . THR A 1 220 ? 19.501 -11.825 -9.577 1.00 52.72 220 THR A CA 1
ATOM 1632 C C . THR A 1 220 ? 18.934 -12.353 -8.255 1.00 52.72 220 THR A C 1
ATOM 1634 O O . THR A 1 220 ? 19.007 -11.680 -7.236 1.00 52.72 220 THR A O 1
ATOM 1637 N N . GLY A 1 221 ? 18.321 -13.543 -8.229 1.00 60.84 221 GLY A N 1
ATOM 1638 C CA . GLY A 1 221 ? 17.870 -14.168 -6.968 1.00 60.84 221 GLY A CA 1
ATOM 1639 C C . GLY A 1 221 ? 16.913 -13.313 -6.116 1.00 60.84 221 GLY A C 1
ATOM 1640 O O . GLY A 1 221 ? 16.774 -13.556 -4.915 1.00 60.84 221 GLY A O 1
ATOM 1641 N N . ALA A 1 222 ? 16.281 -12.299 -6.719 1.00 73.31 222 ALA A N 1
ATOM 1642 C CA . ALA A 1 222 ? 15.360 -11.408 -6.037 1.00 73.31 222 ALA A CA 1
ATOM 1643 C C . ALA A 1 222 ? 14.135 -12.212 -5.565 1.00 73.31 222 ALA A C 1
ATOM 1645 O O . ALA A 1 222 ? 13.590 -13.001 -6.343 1.00 73.31 222 ALA A O 1
ATOM 1646 N N . PRO A 1 223 ? 13.681 -12.041 -4.312 1.00 79.69 223 PRO A N 1
ATOM 1647 C CA . PRO A 1 223 ? 12.539 -12.783 -3.781 1.00 79.69 223 PRO A CA 1
ATOM 1648 C C . PRO A 1 223 ? 11.293 -12.610 -4.651 1.00 79.69 223 PRO A C 1
ATOM 1650 O O . PRO A 1 223 ? 11.053 -11.514 -5.146 1.00 79.69 223 PRO A O 1
ATOM 1653 N N . GLY A 1 224 ? 10.502 -13.672 -4.832 1.00 78.06 224 GLY A N 1
ATOM 1654 C CA . GLY A 1 224 ? 9.248 -13.600 -5.592 1.00 78.06 224 GLY A CA 1
ATOM 1655 C C . GLY A 1 224 ? 9.424 -13.104 -7.028 1.00 78.06 224 GLY A C 1
ATOM 1656 O O . GLY A 1 224 ? 8.603 -12.315 -7.488 1.00 78.06 224 GLY A O 1
ATOM 1657 N N . ASP A 1 225 ? 10.522 -13.481 -7.688 1.00 81.31 225 ASP A N 1
ATOM 1658 C CA . ASP A 1 225 ? 10.850 -13.106 -9.071 1.00 81.31 225 ASP A CA 1
ATOM 1659 C C . ASP A 1 225 ? 10.891 -11.585 -9.311 1.00 81.31 225 ASP A C 1
ATOM 1661 O O . ASP A 1 225 ? 10.551 -11.084 -10.382 1.00 81.31 225 ASP A O 1
ATOM 1665 N N . GLY A 1 226 ? 11.300 -10.826 -8.289 1.00 82.81 226 GLY A N 1
ATOM 1666 C CA . GLY A 1 226 ? 11.365 -9.362 -8.347 1.00 82.81 226 GLY A CA 1
ATOM 1667 C C . GLY A 1 226 ? 10.003 -8.674 -8.222 1.00 82.81 226 GLY A C 1
ATOM 1668 O O . GLY A 1 226 ? 9.879 -7.485 -8.529 1.00 82.81 226 GLY A O 1
ATOM 1669 N N . SER A 1 227 ? 8.965 -9.401 -7.812 1.00 87.19 227 SER A N 1
ATOM 1670 C CA . SER A 1 227 ? 7.643 -8.849 -7.512 1.00 87.19 227 SER A CA 1
ATOM 1671 C C . SER A 1 227 ? 7.560 -8.336 -6.073 1.00 87.19 227 SER A C 1
ATOM 1673 O O . SER A 1 227 ? 8.355 -8.734 -5.222 1.00 87.19 227 SER A O 1
ATOM 1675 N N . VAL A 1 228 ? 6.633 -7.424 -5.775 1.00 92.44 228 VAL A N 1
ATOM 1676 C CA . VAL A 1 228 ? 6.526 -6.861 -4.421 1.00 92.44 228 VAL A CA 1
ATOM 1677 C C . VAL A 1 228 ? 6.208 -7.973 -3.420 1.00 92.44 228 VAL A C 1
ATOM 1679 O O . VAL A 1 228 ? 5.316 -8.795 -3.642 1.00 92.44 228 VAL A O 1
ATOM 1682 N N . CYS A 1 229 ? 6.923 -7.975 -2.294 1.00 93.62 229 CYS A N 1
ATOM 1683 C CA . CYS A 1 229 ? 6.657 -8.885 -1.184 1.00 93.62 229 CYS A CA 1
ATOM 1684 C C . CYS A 1 229 ? 6.461 -8.129 0.127 1.00 93.62 229 CYS A C 1
ATOM 1686 O O . CYS A 1 229 ? 7.055 -7.074 0.340 1.00 93.62 229 CYS A O 1
ATOM 1688 N N . VAL A 1 230 ? 5.688 -8.731 1.027 1.00 96.00 230 VAL A N 1
ATOM 1689 C CA . VAL A 1 230 ? 5.653 -8.391 2.451 1.00 96.00 230 VAL A CA 1
ATOM 1690 C C . VAL A 1 230 ? 6.589 -9.356 3.173 1.00 96.00 230 VAL A C 1
ATOM 1692 O O . VAL A 1 230 ? 6.419 -10.575 3.076 1.00 96.00 230 VAL A O 1
ATOM 1695 N N . ASP A 1 231 ? 7.606 -8.827 3.849 1.00 95.31 231 ASP A N 1
ATOM 1696 C CA . ASP A 1 231 ? 8.617 -9.625 4.535 1.00 95.31 231 ASP A CA 1
ATOM 1697 C C . ASP A 1 231 ? 8.195 -10.029 5.951 1.00 95.31 231 ASP A C 1
ATOM 1699 O O . ASP A 1 231 ? 7.299 -9.433 6.566 1.00 95.31 231 ASP A O 1
ATOM 1703 N N . ARG A 1 232 ? 8.891 -11.041 6.477 1.00 95.50 232 ARG A N 1
ATOM 1704 C CA . ARG A 1 232 ? 8.766 -11.479 7.869 1.00 95.50 232 ARG A CA 1
ATOM 1705 C C . ARG A 1 232 ? 9.008 -10.321 8.843 1.00 95.50 232 ARG A C 1
ATOM 1707 O O . ARG A 1 232 ? 9.862 -9.470 8.606 1.00 95.50 232 ARG A O 1
ATOM 1714 N N . GLY A 1 233 ? 8.281 -10.317 9.955 1.00 95.88 233 GLY A N 1
ATOM 1715 C CA . GLY A 1 233 ? 8.351 -9.268 10.977 1.00 95.88 233 GLY A CA 1
ATOM 1716 C C . GLY A 1 233 ? 7.428 -8.074 10.723 1.00 95.88 233 GLY A C 1
ATOM 1717 O O . GLY A 1 233 ? 7.211 -7.287 11.645 1.00 95.88 233 GLY A O 1
ATOM 1718 N N . SER A 1 234 ? 6.838 -7.957 9.525 1.00 97.50 234 SER A N 1
ATOM 1719 C CA . SER A 1 234 ? 5.762 -6.988 9.275 1.00 97.50 234 SER A CA 1
ATOM 1720 C C . SER A 1 234 ? 4.641 -7.215 10.283 1.00 97.50 234 SER A C 1
ATOM 1722 O O . SER A 1 234 ? 4.327 -8.361 10.591 1.00 97.50 234 SER A O 1
ATOM 1724 N N . ASN A 1 235 ? 4.046 -6.160 10.819 1.00 96.88 235 ASN A N 1
ATOM 1725 C CA . ASN A 1 235 ? 3.136 -6.267 11.951 1.00 96.88 235 ASN A CA 1
ATOM 1726 C C . ASN A 1 235 ? 1.936 -5.326 11.828 1.00 96.88 235 ASN A C 1
ATOM 1728 O O . ASN A 1 235 ? 1.956 -4.344 11.083 1.00 96.88 235 ASN A O 1
ATOM 1732 N N . ALA A 1 236 ? 0.867 -5.652 12.549 1.00 96.69 236 ALA A N 1
ATOM 1733 C CA . ALA A 1 236 ? -0.317 -4.811 12.645 1.00 96.69 236 ALA A CA 1
ATOM 1734 C C . ALA A 1 236 ? -1.014 -4.957 13.998 1.00 96.69 236 ALA A C 1
ATOM 1736 O O . ALA A 1 236 ? -0.878 -5.977 14.671 1.00 96.69 236 ALA A O 1
ATOM 1737 N N . MET A 1 237 ? -1.806 -3.950 14.361 1.00 95.31 237 MET A N 1
ATOM 1738 C CA . MET A 1 237 ? -2.643 -3.937 15.563 1.00 95.31 237 MET A CA 1
ATOM 1739 C C . MET A 1 237 ? -4.109 -3.796 15.165 1.00 95.31 237 MET A C 1
ATOM 1741 O O . MET A 1 237 ? -4.438 -2.902 14.383 1.00 95.31 237 MET A O 1
ATOM 1745 N N . ASP A 1 238 ? -4.993 -4.611 15.736 1.00 91.75 238 ASP A N 1
ATOM 1746 C CA . ASP A 1 238 ? -6.452 -4.509 15.550 1.00 91.75 238 ASP A CA 1
ATOM 1747 C C . ASP A 1 238 ? -7.172 -3.819 16.729 1.00 91.75 238 ASP A C 1
ATOM 1749 O O . ASP A 1 238 ? -8.368 -3.542 16.662 1.00 91.75 238 ASP A O 1
ATOM 1753 N N . GLY A 1 239 ? -6.427 -3.474 17.785 1.00 89.62 239 GLY A N 1
ATOM 1754 C CA . GLY A 1 239 ? -6.938 -2.845 19.006 1.00 89.62 239 GLY A CA 1
ATOM 1755 C C . GLY A 1 239 ? -7.209 -3.817 20.152 1.00 89.62 239 GLY A C 1
ATOM 1756 O O . GLY A 1 239 ? -7.354 -3.364 21.286 1.00 89.62 239 GLY A O 1
ATOM 1757 N N . ALA A 1 240 ? -7.224 -5.121 19.880 1.00 88.38 240 ALA A N 1
ATOM 1758 C CA . ALA A 1 240 ? -7.240 -6.171 20.890 1.00 88.38 240 ALA A CA 1
ATOM 1759 C C . ALA A 1 240 ? -5.853 -6.812 21.020 1.00 88.38 240 ALA A C 1
ATOM 1761 O O . ALA A 1 240 ? -5.318 -6.915 22.122 1.00 88.38 240 ALA A O 1
ATOM 1762 N N . GLU A 1 241 ? -5.253 -7.195 19.893 1.00 88.75 241 GLU A N 1
ATOM 1763 C CA . GLU A 1 241 ? -3.992 -7.929 19.836 1.00 88.75 241 GLU A CA 1
ATOM 1764 C C . GLU A 1 241 ? -3.094 -7.432 18.692 1.00 88.75 241 GLU A C 1
ATOM 1766 O O . GLU A 1 241 ? -3.512 -6.716 17.775 1.00 88.75 241 GLU A O 1
ATOM 1771 N N . GLY A 1 242 ? -1.818 -7.810 18.775 1.00 92.50 242 GLY A N 1
ATOM 1772 C CA . GLY A 1 242 ? -0.853 -7.631 17.699 1.00 92.50 242 GLY A CA 1
ATOM 1773 C C . GLY A 1 242 ? -0.776 -8.867 16.809 1.00 92.50 242 GLY A C 1
ATOM 1774 O O . GLY A 1 242 ? -0.870 -10.003 17.281 1.00 92.50 242 GLY A O 1
ATOM 1775 N N . THR A 1 243 ? -0.555 -8.635 15.521 1.00 95.25 243 THR A N 1
ATOM 1776 C CA . THR A 1 243 ? -0.281 -9.676 14.529 1.00 95.25 243 THR A CA 1
ATOM 1777 C C . THR A 1 243 ? 1.078 -9.454 13.880 1.00 95.25 243 THR A C 1
ATOM 1779 O O . THR A 1 243 ? 1.523 -8.312 13.750 1.00 95.25 243 THR A O 1
ATOM 1782 N N . VAL A 1 244 ? 1.743 -10.538 13.483 1.00 96.00 244 VAL A N 1
ATOM 1783 C CA . VAL A 1 244 ? 3.063 -10.516 12.840 1.00 96.00 244 VAL A CA 1
ATOM 1784 C C . VAL A 1 244 ? 3.059 -11.450 11.636 1.00 96.00 244 VAL A C 1
ATOM 1786 O O . VAL A 1 244 ? 2.517 -12.547 11.688 1.00 96.00 244 VAL A O 1
ATOM 1789 N N . GLN A 1 245 ? 3.670 -11.018 10.542 1.00 96.06 245 GLN A N 1
ATOM 1790 C CA . GLN A 1 245 ? 3.925 -11.827 9.362 1.00 96.06 245 GLN A CA 1
ATOM 1791 C C . GLN A 1 245 ? 5.096 -12.768 9.657 1.00 96.06 245 GLN A C 1
ATOM 1793 O O . GLN A 1 245 ? 6.232 -12.305 9.805 1.00 96.06 245 GLN A O 1
ATOM 1798 N N . TYR A 1 246 ? 4.857 -14.076 9.738 1.00 92.75 246 TYR A N 1
ATOM 1799 C CA . TYR A 1 246 ? 5.929 -15.029 10.042 1.00 92.75 246 TYR A CA 1
ATOM 1800 C C . TYR A 1 246 ? 6.772 -15.389 8.830 1.00 92.75 246 TYR A C 1
ATOM 1802 O O . TYR A 1 246 ? 7.999 -15.450 8.908 1.00 92.75 246 TYR A O 1
ATOM 1810 N N . ASN A 1 247 ? 6.108 -15.587 7.697 1.00 92.38 247 ASN A N 1
ATOM 1811 C CA . ASN A 1 247 ? 6.745 -15.949 6.441 1.00 92.38 247 ASN A CA 1
ATOM 1812 C C . ASN A 1 247 ? 6.612 -14.820 5.429 1.00 92.38 247 ASN A C 1
ATOM 1814 O O . ASN A 1 247 ? 5.587 -14.146 5.377 1.00 92.38 247 ASN A O 1
ATOM 1818 N N . ARG A 1 248 ? 7.633 -14.643 4.590 1.00 93.75 248 ARG A N 1
ATOM 1819 C CA . ARG A 1 248 ? 7.562 -13.710 3.466 1.00 93.75 248 ARG A CA 1
ATOM 1820 C C . ARG A 1 248 ? 6.473 -14.148 2.485 1.00 93.75 248 ARG A C 1
ATOM 1822 O O . ARG A 1 248 ? 6.469 -15.302 2.059 1.00 93.75 248 ARG A O 1
ATOM 1829 N N . THR A 1 249 ? 5.641 -13.203 2.058 1.00 93.44 249 THR A N 1
ATOM 1830 C CA . THR A 1 249 ? 4.596 -13.420 1.048 1.00 93.44 249 THR A CA 1
ATOM 1831 C C . THR A 1 249 ? 4.821 -12.476 -0.126 1.00 93.44 249 THR A C 1
ATOM 1833 O O . THR A 1 249 ? 4.880 -11.264 0.060 1.00 93.44 249 THR A O 1
ATOM 1836 N N . CYS A 1 250 ? 4.948 -13.020 -1.335 1.00 92.44 250 CYS A N 1
ATOM 1837 C CA . CYS A 1 250 ? 5.153 -12.262 -2.572 1.00 92.44 250 CYS A CA 1
ATOM 1838 C C . CYS A 1 250 ? 3.930 -12.368 -3.484 1.00 92.44 250 CYS A C 1
ATOM 1840 O O . CYS A 1 250 ? 3.147 -13.315 -3.359 1.00 92.44 250 CYS A O 1
ATOM 1842 N N . SER A 1 251 ? 3.766 -11.421 -4.411 1.00 82.50 251 SER A N 1
ATOM 1843 C CA . SER A 1 251 ? 2.772 -11.587 -5.471 1.00 82.50 251 SER A CA 1
ATOM 1844 C C . SER A 1 251 ? 3.198 -12.706 -6.410 1.00 82.50 251 SER A C 1
ATOM 1846 O O . SER A 1 251 ? 4.005 -12.512 -7.313 1.00 82.50 251 SER A O 1
ATOM 1848 N N . ASN A 1 252 ? 2.601 -13.873 -6.240 1.00 65.56 252 ASN A N 1
ATOM 1849 C CA . ASN A 1 252 ? 2.660 -14.903 -7.262 1.00 65.56 252 ASN A CA 1
ATOM 1850 C C . ASN A 1 252 ? 1.517 -14.610 -8.240 1.00 65.56 252 ASN A C 1
ATOM 1852 O O . ASN A 1 252 ? 0.421 -14.229 -7.810 1.00 65.56 252 ASN A O 1
ATOM 1856 N N . ALA A 1 253 ? 1.744 -14.767 -9.549 1.00 52.47 253 ALA A N 1
ATOM 1857 C CA . ALA A 1 253 ? 0.642 -14.775 -10.506 1.00 52.47 253 ALA A CA 1
ATOM 1858 C C . ALA A 1 253 ? -0.411 -15.756 -9.979 1.00 52.47 253 ALA A C 1
ATOM 1860 O O . ALA A 1 253 ? -0.098 -16.918 -9.723 1.00 52.47 253 ALA A O 1
ATOM 1861 N N . TYR A 1 254 ? -1.622 -15.268 -9.712 1.00 42.09 254 TYR A N 1
ATOM 1862 C CA . TYR A 1 254 ? -2.688 -16.098 -9.171 1.00 42.09 254 TYR A CA 1
ATOM 1863 C C . TYR A 1 254 ? -3.025 -17.160 -10.219 1.00 42.09 254 TYR A C 1
ATOM 1865 O O . TYR A 1 254 ? -3.786 -16.905 -11.151 1.00 42.09 254 TYR A O 1
ATOM 1873 N N . VAL A 1 255 ? -2.429 -18.344 -10.096 1.00 35.62 255 VAL A N 1
ATOM 1874 C CA . VAL A 1 255 ? -2.897 -19.527 -10.803 1.00 35.62 255 VAL A CA 1
ATOM 1875 C C . VAL A 1 255 ? -4.181 -19.899 -10.079 1.00 35.62 255 VAL A C 1
ATOM 1877 O O . VAL A 1 255 ? -4.139 -20.316 -8.921 1.00 35.62 255 VAL A O 1
ATOM 1880 N N . LEU A 1 256 ? -5.332 -19.667 -10.722 1.00 38.09 256 LEU A N 1
ATOM 1881 C CA . LEU A 1 256 ? -6.587 -20.267 -10.272 1.00 38.09 256 LEU A CA 1
ATOM 1882 C C . LEU A 1 256 ? -6.286 -21.745 -9.986 1.00 38.09 256 LEU A C 1
ATOM 1884 O O . LEU A 1 256 ? -5.721 -22.396 -10.871 1.00 38.09 256 LEU A O 1
ATOM 1888 N N . PRO A 1 257 ? -6.600 -22.280 -8.790 1.00 40.44 257 PRO A N 1
ATOM 1889 C CA . PRO A 1 257 ? -6.486 -23.715 -8.588 1.00 40.44 257 PRO A CA 1
ATOM 1890 C C . PRO A 1 257 ? -7.246 -24.390 -9.738 1.00 40.44 257 PRO A C 1
ATOM 1892 O O . PRO A 1 257 ? -8.328 -23.901 -10.090 1.00 40.44 257 PRO A O 1
ATOM 1895 N N . PRO A 1 258 ? -6.681 -25.432 -10.380 1.00 44.38 258 PRO A N 1
ATOM 1896 C CA . PRO A 1 258 ? -7.377 -26.120 -11.455 1.00 44.38 258 PRO A CA 1
ATOM 1897 C C . PRO A 1 258 ? -8.767 -26.466 -10.935 1.00 44.38 258 PRO A C 1
ATOM 1899 O O . PRO A 1 258 ? -8.887 -27.034 -9.847 1.00 44.38 258 PRO A O 1
ATOM 1902 N N . PHE A 1 259 ? -9.801 -26.028 -11.661 1.00 48.97 259 PHE A N 1
ATOM 1903 C CA . PHE A 1 259 ? -11.179 -26.377 -11.345 1.00 48.97 259 PHE A CA 1
ATOM 1904 C C . PHE A 1 259 ? -11.199 -27.876 -11.057 1.00 48.97 259 PHE A C 1
ATOM 1906 O O . PHE A 1 259 ? -10.762 -28.668 -11.896 1.00 48.97 259 PHE A O 1
ATOM 1913 N N . GLY A 1 260 ? -11.608 -28.246 -9.840 1.00 45.66 260 GLY A N 1
ATOM 1914 C CA . GLY A 1 260 ? -11.748 -29.649 -9.482 1.00 45.66 260 GLY A CA 1
ATOM 1915 C C . GLY A 1 260 ? -12.580 -30.358 -10.555 1.00 45.66 260 GLY A C 1
ATOM 1916 O O . GLY A 1 260 ? -13.431 -29.712 -11.181 1.00 45.66 260 GLY A O 1
ATOM 1917 N N . PRO A 1 261 ? -12.323 -31.651 -10.814 1.00 58.69 261 PRO A N 1
ATOM 1918 C CA . PRO A 1 261 ? -13.107 -32.395 -11.787 1.00 58.69 261 PRO A CA 1
ATOM 1919 C C . PRO A 1 261 ? -14.600 -32.202 -11.481 1.00 58.69 261 PRO A C 1
ATOM 1921 O O . PRO A 1 261 ? -14.973 -32.172 -10.301 1.00 58.69 261 PRO A O 1
ATOM 1924 N N . PRO A 1 262 ? -15.449 -32.013 -12.509 1.00 64.12 262 PRO A N 1
ATOM 1925 C CA . PRO A 1 262 ? -16.877 -31.828 -12.300 1.00 64.12 262 PRO A CA 1
ATOM 1926 C C . PRO A 1 262 ? -17.417 -32.972 -11.429 1.00 64.12 262 PRO A C 1
ATOM 1928 O O . PRO A 1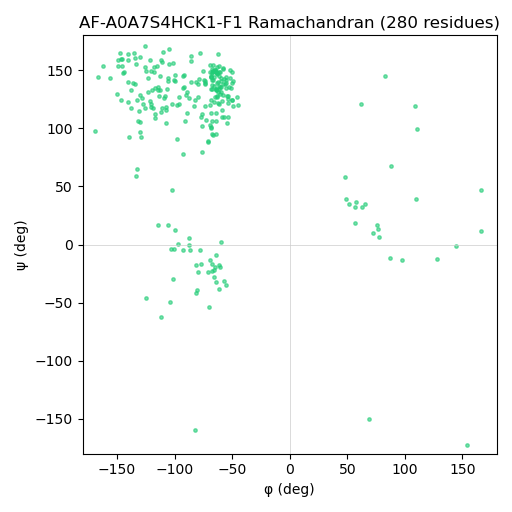 262 ? -16.945 -34.105 -11.567 1.00 64.12 262 PRO A O 1
ATOM 1931 N N . PRO A 1 263 ? -18.373 -32.700 -10.522 1.00 62.41 263 PRO A N 1
ATOM 1932 C CA . PRO A 1 263 ? -18.942 -33.739 -9.679 1.00 62.41 263 PRO A CA 1
ATOM 1933 C C . PRO A 1 263 ? -19.474 -34.866 -10.564 1.00 62.41 263 PRO A C 1
ATOM 1935 O O . PRO A 1 263 ? -20.224 -34.616 -11.512 1.00 62.41 263 PRO A O 1
ATOM 1938 N N . SER A 1 264 ? -19.054 -36.099 -10.271 1.00 68.75 264 SER A N 1
ATOM 1939 C CA . SER A 1 264 ? -19.529 -37.280 -10.985 1.00 68.75 264 SER A CA 1
ATOM 1940 C C . SER A 1 264 ? -21.060 -37.301 -10.973 1.00 68.75 264 SER A C 1
ATOM 1942 O O . SER A 1 264 ? -21.657 -37.046 -9.921 1.00 68.75 264 SER A O 1
ATOM 1944 N N . PRO A 1 265 ? -21.712 -37.591 -12.113 1.00 70.00 265 PRO A N 1
ATOM 1945 C CA . PRO A 1 265 ? -23.162 -37.672 -12.160 1.00 70.00 265 PRO A CA 1
ATOM 1946 C C . PRO A 1 265 ? -23.660 -38.708 -11.141 1.00 70.00 265 PRO A C 1
ATOM 1948 O O . PRO A 1 265 ? -23.006 -39.737 -10.942 1.00 70.00 265 PRO A O 1
ATOM 1951 N N . PRO A 1 266 ? -24.800 -38.455 -10.476 1.00 67.31 266 PRO A N 1
ATOM 1952 C CA . PRO A 1 266 ? -25.334 -39.372 -9.483 1.00 67.31 266 PRO A CA 1
ATOM 1953 C C . PRO A 1 266 ? -25.593 -40.738 -10.121 1.00 67.31 266 PRO A C 1
ATOM 1955 O O . PRO A 1 266 ? -26.334 -40.852 -11.099 1.00 67.31 266 PRO A O 1
ATOM 1958 N N . HIS A 1 267 ? -24.982 -41.779 -9.549 1.00 53.66 267 HIS A N 1
ATOM 1959 C CA . HIS A 1 267 ? -25.289 -43.161 -9.888 1.00 53.66 267 HIS A CA 1
ATOM 1960 C C . HIS A 1 267 ? -26.772 -43.405 -9.621 1.00 53.66 267 HIS A C 1
AT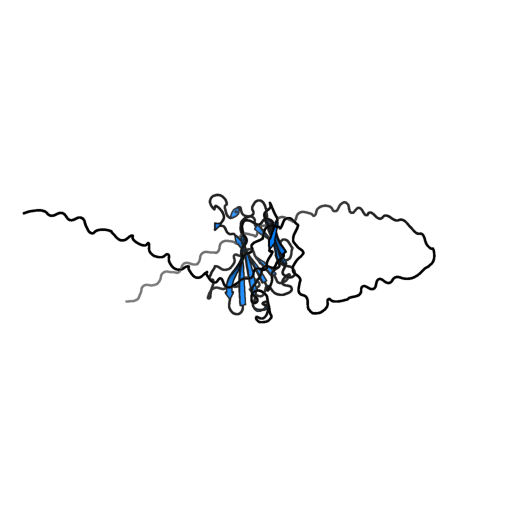OM 1962 O O . HIS A 1 267 ? -27.215 -43.429 -8.473 1.00 53.66 267 HIS A O 1
ATOM 1968 N N . THR A 1 268 ? -27.547 -43.568 -10.688 1.00 51.28 268 THR A N 1
ATOM 1969 C CA . THR A 1 268 ? -28.930 -44.025 -10.608 1.00 51.28 268 THR A CA 1
ATOM 1970 C C . THR A 1 268 ? -28.894 -45.493 -10.178 1.00 51.28 268 THR A C 1
ATOM 1972 O O . THR A 1 268 ? -28.280 -46.305 -10.875 1.00 51.28 268 THR A O 1
ATOM 1975 N N . PRO A 1 269 ? -29.497 -45.877 -9.039 1.00 54.66 269 PRO A N 1
ATOM 1976 C CA . PRO A 1 269 ? -29.628 -47.281 -8.688 1.00 54.66 269 PRO A CA 1
ATOM 1977 C C . PRO A 1 269 ? -30.473 -47.971 -9.756 1.00 54.66 269 PRO A C 1
ATOM 1979 O O . PRO A 1 269 ? -31.602 -47.559 -10.020 1.00 54.66 269 PRO A O 1
ATOM 1982 N N . GLY A 1 270 ? -29.899 -48.999 -10.382 1.00 45.69 270 GLY A N 1
ATOM 1983 C CA . GLY A 1 270 ? -30.562 -49.808 -11.392 1.00 45.69 270 GLY A CA 1
ATOM 1984 C C . GLY A 1 270 ? -31.924 -50.289 -10.901 1.00 45.69 270 GLY A C 1
ATOM 1985 O O . GLY A 1 270 ? -32.050 -50.927 -9.853 1.00 45.69 270 GLY A O 1
ATOM 1986 N N . SER A 1 271 ? -32.942 -49.961 -11.686 1.00 43.22 271 SER A N 1
ATOM 1987 C CA . SER A 1 271 ? -34.298 -50.470 -11.590 1.00 43.22 271 SER A CA 1
ATOM 1988 C C . SER A 1 271 ? -34.292 -51.998 -11.633 1.00 43.22 271 SER A C 1
ATOM 1990 O O . SER A 1 271 ? -34.122 -52.600 -12.691 1.00 43.22 271 SER A O 1
ATOM 1992 N N . LYS A 1 272 ? -34.504 -52.628 -10.474 1.00 44.91 272 LYS A N 1
ATOM 1993 C CA . LYS A 1 272 ? -34.999 -54.002 -10.381 1.00 44.91 272 LYS A CA 1
ATOM 1994 C C . LYS A 1 272 ? -36.466 -54.014 -10.806 1.00 44.91 272 LYS A C 1
ATOM 1996 O O . LYS A 1 272 ? -37.352 -53.876 -9.969 1.00 44.91 272 LYS A O 1
ATOM 2001 N N . TRP A 1 273 ? -36.710 -54.192 -12.093 1.00 48.19 273 TRP A N 1
ATOM 2002 C CA . TRP A 1 273 ? -37.988 -54.689 -12.583 1.00 48.19 273 TRP A CA 1
ATOM 2003 C C . TRP A 1 273 ? -37.672 -55.836 -13.516 1.00 48.19 273 TRP A C 1
ATOM 2005 O O . TRP A 1 273 ? -37.362 -55.593 -14.668 1.00 48.19 273 TRP A O 1
ATOM 2015 N N . ASP A 1 274 ? -37.663 -57.049 -12.972 1.00 45.28 274 ASP A N 1
ATOM 2016 C CA . ASP A 1 274 ? -38.090 -58.250 -13.682 1.00 45.28 274 ASP A CA 1
ATOM 2017 C C . ASP A 1 274 ? -38.265 -59.400 -12.685 1.00 45.28 274 ASP A C 1
ATOM 2019 O O . ASP A 1 274 ? -37.510 -59.536 -11.722 1.00 45.28 274 ASP A O 1
ATOM 2023 N N . ALA A 1 275 ? -39.275 -60.222 -12.965 1.00 46.31 275 ALA A N 1
ATOM 2024 C CA . ALA A 1 275 ? -39.694 -61.439 -12.268 1.00 46.31 275 ALA A CA 1
ATOM 2025 C C . ALA A 1 275 ? -40.676 -61.281 -11.094 1.00 46.31 275 ALA A C 1
ATOM 2027 O O . ALA A 1 275 ? -40.396 -61.679 -9.968 1.00 46.31 275 ALA A O 1
ATOM 2028 N N . LEU A 1 276 ? -41.910 -60.877 -11.409 1.00 44.25 276 LEU A N 1
ATOM 2029 C CA . LEU A 1 276 ? -43.080 -61.583 -10.876 1.00 44.25 276 LEU A CA 1
ATOM 2030 C C . LEU A 1 276 ? -44.055 -61.865 -12.020 1.00 44.25 276 LEU A C 1
ATOM 2032 O O . LEU A 1 276 ? -44.705 -60.971 -12.553 1.00 44.25 276 LEU A O 1
ATOM 2036 N N . GLY A 1 277 ? -44.100 -63.137 -12.414 1.00 44.66 277 GLY A N 1
ATOM 2037 C CA . GLY A 1 277 ? -45.066 -63.646 -13.369 1.00 44.66 277 GLY A CA 1
ATOM 2038 C C . GLY A 1 277 ? -46.480 -63.567 -12.808 1.00 44.66 277 GLY A C 1
ATOM 2039 O O . GLY A 1 277 ? -46.736 -63.950 -11.668 1.00 44.66 277 GLY A O 1
ATOM 2040 N N . VAL A 1 278 ? -47.406 -63.121 -13.648 1.00 45.38 278 VAL A N 1
ATOM 2041 C CA . VAL A 1 278 ? -48.835 -63.343 -13.459 1.00 45.38 278 VAL A CA 1
ATOM 2042 C C . VAL A 1 278 ? -49.360 -63.895 -14.773 1.00 45.38 278 VAL A C 1
ATOM 2044 O O . VAL A 1 278 ? -49.472 -63.185 -15.768 1.00 45.38 278 VAL A O 1
ATOM 2047 N N . GLY A 1 279 ? -49.636 -65.198 -14.771 1.00 43.78 279 GLY A N 1
ATOM 2048 C CA . GLY A 1 279 ? -50.489 -65.808 -15.775 1.00 43.78 279 GLY A CA 1
ATOM 2049 C C . GLY A 1 279 ? -51.915 -65.304 -15.591 1.00 43.78 279 GLY A C 1
ATOM 2050 O O . GLY A 1 279 ? -52.439 -65.305 -14.478 1.00 43.78 279 GLY A O 1
ATOM 2051 N N . LEU A 1 280 ? -52.552 -64.911 -16.688 1.00 43.62 280 LEU A N 1
ATOM 2052 C CA . LEU A 1 280 ? -53.992 -64.717 -16.752 1.00 43.62 280 LEU A CA 1
ATOM 2053 C C . LEU A 1 280 ? -54.529 -65.525 -17.929 1.00 43.62 280 LEU A C 1
ATOM 2055 O O . LEU A 1 280 ? -54.100 -65.371 -19.069 1.00 43.62 280 LEU A O 1
ATOM 2059 N N . ARG A 1 281 ? -55.434 -66.439 -17.575 1.00 40.88 281 ARG A N 1
ATOM 2060 C CA . ARG A 1 281 ? -56.290 -67.213 -18.469 1.00 40.88 281 ARG A CA 1
ATOM 2061 C C . ARG A 1 281 ? -57.198 -66.279 -19.270 1.00 40.88 281 ARG A C 1
ATOM 2063 O O . ARG A 1 281 ? -57.726 -65.318 -18.712 1.00 40.88 281 ARG A O 1
ATOM 2070 N N . GLY A 1 282 ? -57.445 -66.676 -20.510 1.00 38.53 282 GLY A N 1
ATOM 2071 C CA . GLY A 1 282 ? -58.542 -66.266 -21.381 1.00 38.53 282 GLY A CA 1
ATOM 2072 C C . GLY A 1 282 ? -58.608 -67.263 -22.517 1.00 38.53 282 GLY A C 1
ATOM 2073 O O . GLY A 1 282 ? -57.673 -67.219 -23.342 1.00 38.53 282 GLY A O 1
#

Mean predicted aligned error: 18.47 Å

Solvent-accessible surface area (backbone atoms only — not comparable to full-atom values): 18210 Å² total; per-residue (Å²): 137,82,82,79,84,81,80,86,82,79,79,80,83,79,80,80,82,80,76,79,79,85,82,76,79,80,81,80,79,79,80,84,92,77,82,90,77,79,85,81,85,89,79,87,90,88,85,87,87,84,86,86,87,89,80,83,82,71,83,76,88,73,78,82,76,95,87,73,91,82,95,78,89,88,89,86,86,64,87,76,58,44,71,40,63,64,43,38,31,76,54,43,75,43,91,96,47,26,36,33,34,35,42,38,54,69,68,50,52,31,32,39,40,38,37,48,39,51,62,32,84,66,27,15,89,45,32,44,73,45,90,53,72,65,69,60,85,76,55,50,83,94,54,85,64,65,59,94,65,64,48,87,29,33,33,40,24,44,48,71,46,59,87,82,43,58,64,90,82,50,54,79,87,63,44,32,47,80,40,60,70,50,99,50,42,24,52,76,34,34,37,35,38,30,29,50,56,54,96,28,46,49,32,51,33,40,34,40,34,36,18,53,91,45,40,56,71,78,88,68,84,46,67,53,76,32,30,53,24,45,32,53,72,16,33,36,31,54,86,85,55,58,24,29,21,78,62,68,33,37,27,52,82,82,70,72,74,76,78,70,79,76,80,74,76,81,83,73,79,79,80,88,80,83,87,81,88,78,92,76,91,131

Organism: NCBI:txid72548

Secondary structure (DSSP, 8-state):
-PPPPPPPPPPPPPPPPPPPPP-PPPPPPPPP------------------------------PPPTT------S--SS--PEE---EEEEEEEETTTEEEEEEE-SS--SEEEEEEESS-TTTTTTEEE--SPPPPTT--TTS--S-SS-TTSEEEEEEE-GGGS-TTTS-GGGSPEEEESSSSSEETTEEEEEEESGGG---EEEEEEEEGGGS--TTS--GGGG--EEPTT-EEE-SS-EEE--S-EE---------PPPPPPP-PPP------------

pLDDT: mean 73.08, std 21.65, range [29.77, 97.5]

Nearest PDB structures (foldseek):
  2edw-assembly1_A  TM=3.104E-01  e=1.251E+00  Homo sapiens
  4jpq-assembly2_B  TM=1.830E-01  e=1.396E+00  Bacteroides uniformis ATCC 8492

Foldseek 3Di:
DDDDDDDDDDDDDDDDDDDDDDDDDDDDDDDDDDDPDDDDDDDDDDDDDDDDDDDDPDPDPDDDDPDDDDDDDDPPDDPAFAAFPWAKAWFDADPQWWGKIKTFTPFWFFKWKWQKFLQFFFLFVQEAEDADDQDDGPDDPPDDRAPPPNSVGKYKYKDFPCVPPPCVVAPPVLAFDKAFPDPTQAGRRIGIIGGPPSVRIGGMMMMIIHTPVRFDDQPPPGPPSSAMKTAWQIWTHNPPGIHTHHHIHGHDHPPPDPDPDPPDPDPDPDDPDDDDDDDDDD

Sequence (282 aa):
SSPPPLPPTLPPPSSPPLLPPPVLPPPSPPPPEDGRRQLRSTAGPATPTRAAPGRRLQVSQQGPPPGTPPYADGLTDGPAGRELGAFVMPWVSVAGRGEWTRIRFPGVLLSLELFLVNVGEDSGENAVFSFQPPPARGCAPPHDCAPGTAPEKVSVHFHRRLELLDASAVPVTSCAYVVKSADVPMVRNTLAVRQSPPAKACPFDLYVWVPDTLRPITGTGAPGDGSVCVDRGSNAMDGAEGTVQYNRTCSNAYVLPPFGPPPSPPHTPGSKWDALGVGLRG

Radius of gyration: 33.11 Å; Cα contacts (8 Å, |Δi|>4): 420; chains: 1; bounding box: 109×100×99 Å

InterPro domains:
  IPR051412 Formin Homology Diaphanous subfamily [PTHR45691] (3-267)